Protein AF-A0A9E5GDQ6-F1 (afdb_monomer_lite)

Structure (mmCIF, N/CA/C/O backbone):
data_AF-A0A9E5GDQ6-F1
#
_entry.id   AF-A0A9E5GDQ6-F1
#
loop_
_atom_site.group_PDB
_atom_site.id
_atom_site.type_symbol
_atom_site.label_atom_id
_atom_site.label_alt_id
_atom_site.label_comp_id
_atom_site.label_asym_id
_atom_site.label_entity_id
_atom_site.label_seq_id
_atom_site.pdbx_PDB_ins_code
_atom_site.Cartn_x
_atom_site.Cartn_y
_atom_site.Cartn_z
_atom_site.occupancy
_atom_site.B_iso_or_equiv
_atom_site.auth_seq_id
_atom_site.auth_comp_id
_atom_site.auth_asym_id
_atom_site.auth_atom_id
_atom_site.pdbx_PDB_model_num
ATOM 1 N N . MET A 1 1 ? -14.759 -5.367 -13.504 1.00 45.00 1 MET A N 1
ATOM 2 C CA . MET A 1 1 ? -13.772 -5.068 -12.444 1.00 45.00 1 MET A CA 1
ATOM 3 C C . MET A 1 1 ? -12.398 -5.204 -13.062 1.00 45.00 1 MET A C 1
ATOM 5 O O . MET A 1 1 ? -12.164 -6.231 -13.689 1.00 45.00 1 MET A O 1
ATOM 9 N N . LYS A 1 2 ? -11.541 -4.186 -12.949 1.00 51.75 2 LYS A N 1
ATOM 10 C CA . LYS A 1 2 ? -10.139 -4.291 -13.369 1.00 51.75 2 LYS A CA 1
ATOM 11 C C . LYS A 1 2 ? -9.353 -5.027 -12.283 1.00 51.75 2 LYS A C 1
ATOM 13 O O . LYS A 1 2 ? -9.700 -4.931 -11.108 1.00 51.75 2 LYS A O 1
ATOM 18 N N . GLN A 1 3 ? -8.391 -5.852 -12.681 1.00 58.41 3 GLN A N 1
ATOM 19 C CA . GLN A 1 3 ? -7.627 -6.696 -11.761 1.00 58.41 3 GLN A CA 1
ATOM 20 C C . GLN A 1 3 ? -6.249 -6.082 -11.507 1.00 58.41 3 GLN A C 1
ATOM 22 O O . GLN A 1 3 ? -5.655 -5.495 -12.408 1.00 58.41 3 GLN A O 1
ATOM 27 N N . THR A 1 4 ? -5.735 -6.254 -10.290 1.00 60.16 4 THR A N 1
ATOM 28 C CA . THR A 1 4 ? -4.355 -5.931 -9.916 1.00 60.16 4 THR A CA 1
ATOM 29 C C . THR A 1 4 ? -3.635 -7.221 -9.561 1.00 60.16 4 THR A C 1
ATOM 31 O O . THR A 1 4 ? -4.154 -8.049 -8.808 1.00 60.16 4 THR A O 1
ATOM 34 N N . LEU A 1 5 ? -2.425 -7.392 -10.088 1.00 64.38 5 LEU A N 1
ATOM 35 C CA . LEU A 1 5 ? -1.616 -8.582 -9.868 1.00 64.38 5 LEU A CA 1
ATOM 36 C C . LEU A 1 5 ? -0.471 -8.265 -8.912 1.00 64.38 5 LEU A C 1
ATOM 38 O O . LEU A 1 5 ? 0.371 -7.407 -9.176 1.00 64.38 5 LEU A O 1
ATOM 42 N N . LEU A 1 6 ? -0.428 -8.986 -7.796 1.00 65.12 6 LEU A N 1
ATOM 43 C CA . LEU A 1 6 ? 0.667 -8.916 -6.839 1.00 65.12 6 LEU A CA 1
ATOM 44 C C . LEU A 1 6 ? 1.596 -10.110 -7.057 1.00 65.12 6 LEU A C 1
ATOM 46 O O . LEU A 1 6 ? 1.193 -11.256 -6.857 1.00 65.12 6 LEU A O 1
ATOM 50 N N . ALA A 1 7 ? 2.844 -9.843 -7.429 1.00 64.50 7 ALA A N 1
ATOM 51 C CA . ALA A 1 7 ? 3.847 -10.873 -7.646 1.00 64.50 7 ALA A CA 1
ATOM 52 C C . ALA A 1 7 ? 5.048 -10.655 -6.721 1.00 64.50 7 ALA A C 1
ATOM 54 O O . ALA A 1 7 ? 5.855 -9.738 -6.885 1.00 64.50 7 ALA A O 1
ATOM 55 N N . TYR A 1 8 ? 5.172 -11.534 -5.732 1.00 61.44 8 TYR A N 1
ATOM 56 C CA . TYR A 1 8 ? 6.291 -11.561 -4.802 1.00 61.44 8 TYR A CA 1
ATOM 57 C C . TYR A 1 8 ? 6.705 -13.013 -4.563 1.00 61.44 8 TYR A C 1
ATOM 59 O O . TYR A 1 8 ? 5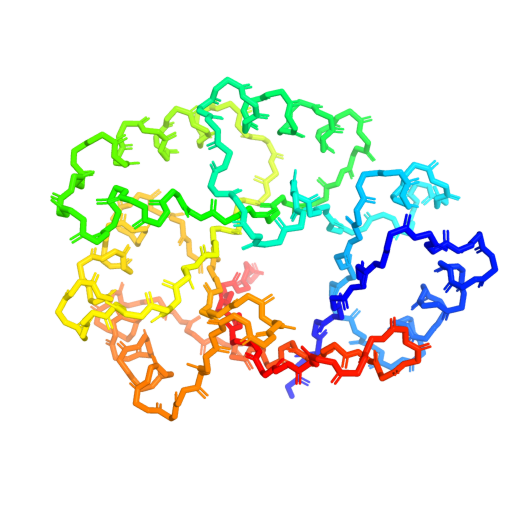.890 -13.870 -4.241 1.00 61.44 8 TYR A O 1
ATOM 67 N N . ALA A 1 9 ? 7.990 -13.291 -4.734 1.00 56.94 9 ALA A N 1
ATOM 68 C CA . ALA A 1 9 ? 8.627 -14.531 -4.319 1.00 56.94 9 ALA A CA 1
ATOM 69 C C . ALA A 1 9 ? 10.106 -14.211 -4.071 1.00 56.94 9 ALA A C 1
ATOM 71 O O . ALA A 1 9 ? 10.642 -13.335 -4.754 1.00 56.94 9 ALA A O 1
ATOM 72 N N . PRO A 1 10 ? 10.784 -14.904 -3.140 1.00 53.81 10 PRO A N 1
ATOM 73 C CA . PRO A 1 10 ? 12.185 -14.628 -2.808 1.00 53.81 10 PRO A CA 1
ATOM 74 C C . PRO A 1 10 ? 13.138 -14.704 -4.015 1.00 53.81 10 PRO A C 1
ATOM 76 O O . PRO A 1 10 ? 14.244 -14.172 -3.958 1.00 53.81 10 PRO A O 1
ATOM 79 N N . CYS A 1 11 ? 12.724 -15.339 -5.115 1.00 60.66 11 CYS A N 1
ATOM 80 C CA . CYS A 1 11 ? 13.546 -15.540 -6.300 1.00 60.66 11 CYS A CA 1
ATOM 81 C C . CYS A 1 11 ? 12.723 -15.632 -7.598 1.00 60.66 11 CYS A C 1
ATOM 83 O O . CYS A 1 11 ? 12.870 -16.589 -8.356 1.00 60.66 11 CYS A O 1
ATOM 85 N N . LEU A 1 12 ? 11.884 -14.629 -7.902 1.00 68.12 12 LEU A N 1
ATOM 86 C CA . LEU A 1 12 ? 11.284 -14.548 -9.242 1.00 68.12 12 LEU A CA 1
ATOM 87 C C . LEU A 1 12 ? 12.390 -14.462 -10.309 1.00 68.12 12 LEU A C 1
ATOM 89 O O . LEU A 1 12 ? 13.223 -13.546 -10.320 1.00 68.12 12 LEU A O 1
ATOM 93 N N . THR A 1 13 ? 12.412 -15.442 -11.207 1.00 72.75 13 THR A N 1
ATOM 94 C CA . THR A 1 13 ? 13.316 -15.462 -12.362 1.00 72.75 13 THR A CA 1
ATOM 95 C C . THR A 1 13 ? 12.879 -14.429 -13.400 1.00 72.75 13 THR A C 1
ATOM 97 O O . THR A 1 13 ? 11.716 -14.030 -13.451 1.00 72.75 13 THR A O 1
ATOM 100 N N . THR A 1 14 ? 13.795 -13.989 -14.266 1.00 74.19 14 THR A N 1
ATOM 101 C CA . THR A 1 14 ? 13.461 -13.039 -15.344 1.00 74.19 14 THR A CA 1
ATOM 102 C C . THR A 1 14 ? 12.362 -13.577 -16.265 1.00 74.19 14 THR A C 1
ATOM 104 O O . THR A 1 14 ? 11.478 -12.821 -16.650 1.00 74.19 14 THR A O 1
ATOM 107 N N . SER A 1 15 ? 12.362 -14.879 -16.574 1.00 74.50 15 SER A N 1
ATOM 108 C CA . SER A 1 15 ? 11.314 -15.505 -17.392 1.00 74.50 15 SER A CA 1
ATOM 109 C C . SER A 1 15 ? 9.946 -15.480 -16.709 1.00 74.50 15 SER A C 1
ATOM 111 O O . SER A 1 15 ? 8.956 -15.169 -17.363 1.00 74.50 15 SER A O 1
ATOM 113 N N . GLN A 1 16 ? 9.882 -15.730 -15.397 1.00 74.94 16 GLN A N 1
ATOM 114 C CA . GLN A 1 16 ? 8.638 -15.603 -14.628 1.00 74.94 16 GLN A CA 1
ATOM 115 C C . GLN A 1 16 ? 8.138 -14.155 -14.596 1.00 74.94 16 GLN A C 1
ATOM 117 O O . GLN A 1 16 ? 6.950 -13.916 -14.782 1.00 74.94 16 GLN A O 1
ATOM 122 N N . ILE A 1 17 ? 9.036 -13.182 -14.417 1.00 74.12 17 ILE A N 1
ATOM 123 C CA . ILE A 1 17 ? 8.687 -11.752 -14.406 1.00 74.12 17 ILE A CA 1
ATOM 124 C C . ILE A 1 17 ? 8.109 -11.319 -15.763 1.00 74.12 17 ILE A C 1
ATOM 126 O O . ILE A 1 17 ? 7.077 -10.652 -15.808 1.00 74.12 17 ILE A O 1
ATOM 130 N N . LEU A 1 18 ? 8.732 -11.738 -16.867 1.00 75.25 18 LEU A N 1
ATOM 131 C CA . LEU A 1 18 ? 8.238 -11.457 -18.218 1.00 75.25 18 LEU A CA 1
ATOM 132 C C . LEU A 1 18 ? 6.900 -12.152 -18.496 1.00 75.25 18 LEU A C 1
ATOM 134 O O . LEU A 1 18 ? 6.002 -11.532 -19.059 1.00 75.25 18 LEU A O 1
ATOM 138 N N . GLY A 1 19 ? 6.735 -13.404 -18.058 1.00 76.38 19 GLY A N 1
ATOM 139 C CA . GLY A 1 19 ? 5.463 -14.120 -18.174 1.00 76.38 19 GLY A CA 1
ATOM 140 C C . GLY A 1 19 ? 4.327 -13.424 -17.419 1.00 76.38 19 GLY A C 1
ATOM 141 O O . GLY A 1 19 ? 3.227 -13.292 -17.950 1.00 76.38 19 GLY A O 1
ATOM 142 N N . LEU A 1 20 ? 4.600 -12.901 -16.219 1.00 76.00 20 LEU A N 1
ATOM 143 C CA . LEU A 1 20 ? 3.636 -12.117 -15.440 1.00 76.00 20 LEU A CA 1
ATOM 144 C C . LEU A 1 20 ? 3.277 -10.788 -16.122 1.00 76.00 20 LEU A C 1
ATOM 146 O O . LEU A 1 20 ? 2.105 -10.424 -16.138 1.00 76.00 20 LEU A O 1
ATOM 150 N N . SER A 1 21 ? 4.251 -10.096 -16.723 1.0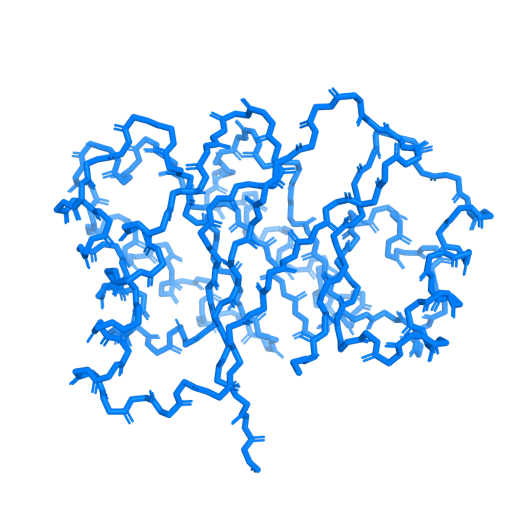0 77.06 21 SER A N 1
ATOM 151 C CA . SER A 1 21 ? 4.012 -8.874 -17.513 1.00 77.06 21 SER A C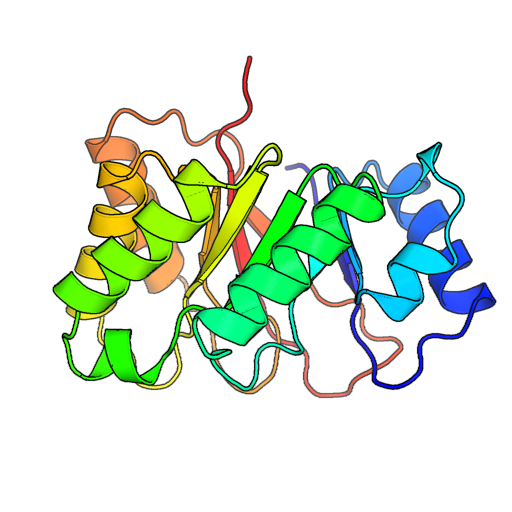A 1
ATOM 152 C C . SER A 1 21 ? 3.131 -9.149 -18.741 1.00 77.06 21 SER A C 1
ATOM 154 O O . SER A 1 21 ? 2.144 -8.454 -18.984 1.00 77.06 21 SER A O 1
ATOM 156 N N . GLN A 1 22 ? 3.425 -10.217 -19.488 1.00 79.69 22 GLN A N 1
ATOM 157 C CA . GLN A 1 22 ? 2.630 -10.629 -20.650 1.00 79.69 22 GLN A CA 1
ATOM 158 C C . GLN A 1 22 ? 1.209 -11.037 -20.259 1.00 79.69 22 GLN A C 1
ATOM 160 O O . GLN A 1 22 ? 0.256 -10.627 -20.920 1.00 79.69 22 GLN A O 1
ATOM 165 N N . LYS A 1 23 ? 1.061 -11.792 -19.165 1.00 74.88 23 LYS A N 1
ATOM 166 C CA . LYS A 1 23 ? -0.245 -12.151 -18.607 1.00 74.88 23 LYS A CA 1
ATOM 167 C C . LYS A 1 23 ? -1.035 -10.905 -18.211 1.00 74.88 23 LYS A C 1
ATOM 169 O O . LYS A 1 23 ? -2.198 -10.797 -18.576 1.00 74.88 23 LYS A O 1
ATOM 174 N N . ALA A 1 24 ? -0.389 -9.946 -17.543 1.00 73.56 24 ALA A N 1
ATOM 175 C CA . ALA A 1 24 ? -1.025 -8.693 -17.156 1.00 73.56 24 ALA A CA 1
ATOM 176 C C . ALA A 1 24 ? -1.578 -7.926 -18.365 1.00 73.56 24 ALA A C 1
ATOM 178 O O . ALA A 1 24 ? -2.723 -7.485 -18.341 1.00 73.56 24 ALA A O 1
ATOM 179 N N . LYS A 1 25 ? -0.811 -7.848 -19.458 1.00 76.44 25 LYS A N 1
ATOM 180 C CA . LYS A 1 25 ? -1.271 -7.243 -20.718 1.00 76.44 25 LYS A CA 1
ATOM 181 C C . LYS A 1 25 ? -2.420 -8.022 -21.365 1.00 76.44 25 LYS A C 1
ATOM 183 O O . LYS A 1 25 ? -3.356 -7.411 -21.866 1.00 76.44 25 LYS A O 1
ATOM 188 N N . ALA A 1 26 ? -2.340 -9.352 -21.383 1.00 79.56 26 ALA A N 1
ATOM 189 C CA . ALA A 1 26 ? -3.345 -10.204 -22.018 1.00 79.56 26 ALA A CA 1
ATOM 190 C C . ALA A 1 26 ? -4.695 -10.189 -21.282 1.00 79.56 26 ALA A C 1
ATOM 192 O O . ALA A 1 26 ? -5.739 -10.297 -21.920 1.00 79.56 26 ALA A O 1
ATOM 193 N N . GLU A 1 27 ? -4.669 -10.053 -19.956 1.00 71.81 27 GLU A N 1
ATOM 194 C CA . GLU A 1 27 ? -5.855 -10.066 -19.091 1.00 71.81 27 GLU A CA 1
ATOM 195 C C . GLU A 1 27 ? -6.368 -8.655 -18.738 1.00 71.81 27 GLU A C 1
ATOM 197 O O . GLU A 1 27 ? -7.265 -8.530 -17.909 1.00 71.81 27 GLU A O 1
ATOM 202 N N . ASP A 1 28 ? -5.824 -7.598 -19.360 1.00 71.31 28 ASP A N 1
ATOM 203 C CA . ASP A 1 28 ? -6.149 -6.188 -19.066 1.00 71.31 28 ASP A CA 1
ATOM 204 C C . ASP A 1 28 ? -6.031 -5.848 -17.561 1.00 71.31 28 ASP A C 1
ATOM 206 O O . ASP A 1 28 ? -6.861 -5.161 -16.958 1.00 71.31 28 ASP A O 1
ATOM 210 N N . ILE A 1 29 ? -4.982 -6.381 -16.924 1.00 69.62 29 ILE A N 1
ATOM 211 C CA . ILE A 1 29 ? -4.638 -6.110 -15.525 1.00 69.62 29 ILE A CA 1
ATOM 212 C C . ILE A 1 29 ? -4.069 -4.694 -15.438 1.00 69.62 29 ILE A C 1
ATOM 214 O O . ILE A 1 29 ? -3.078 -4.360 -16.086 1.00 69.62 29 ILE A O 1
ATOM 218 N N . GLN A 1 30 ? -4.676 -3.873 -14.582 1.00 66.25 30 GLN A N 1
ATOM 219 C CA . GLN A 1 30 ? -4.383 -2.446 -14.471 1.00 66.25 30 GLN A CA 1
ATOM 220 C C . GLN A 1 30 ? -3.009 -2.180 -13.851 1.00 66.25 30 GLN A C 1
ATOM 222 O O . GLN A 1 30 ? -2.282 -1.305 -14.321 1.00 66.25 30 GLN A O 1
ATOM 227 N N . THR A 1 31 ? -2.640 -2.937 -12.811 1.00 69.06 31 THR A N 1
ATOM 228 C CA . THR A 1 31 ? -1.358 -2.752 -12.121 1.00 69.06 31 THR A CA 1
ATOM 229 C C . THR A 1 31 ? -0.709 -4.086 -11.772 1.00 69.06 31 THR A C 1
ATOM 231 O O . THR A 1 31 ? -1.298 -4.929 -11.096 1.00 69.06 31 THR A O 1
ATOM 234 N N . LEU A 1 32 ? 0.548 -4.259 -12.183 1.00 73.31 32 LEU A N 1
ATOM 235 C CA . LEU A 1 32 ? 1.437 -5.321 -11.717 1.00 73.31 32 LEU A CA 1
ATOM 236 C C . LEU A 1 32 ? 2.372 -4.761 -10.633 1.00 73.31 32 LEU A C 1
ATOM 238 O O . LEU A 1 32 ? 3.175 -3.861 -10.893 1.00 73.31 32 LEU A O 1
ATOM 242 N N . TYR A 1 33 ? 2.266 -5.284 -9.413 1.00 73.94 33 TYR A N 1
ATOM 243 C CA . TYR A 1 33 ? 3.163 -4.953 -8.306 1.00 73.94 33 TYR A CA 1
ATOM 244 C C . TYR A 1 33 ? 4.252 -6.011 -8.160 1.00 73.94 33 TYR A C 1
ATOM 246 O O . TYR A 1 33 ? 3.958 -7.185 -7.923 1.00 73.94 33 TYR A O 1
ATOM 254 N N . LEU A 1 34 ? 5.508 -5.576 -8.243 1.00 73.44 34 LEU A N 1
ATOM 255 C CA . LEU A 1 34 ? 6.694 -6.426 -8.139 1.00 73.44 34 LEU A CA 1
ATOM 256 C C . LEU A 1 34 ? 7.653 -5.919 -7.059 1.00 73.44 34 LEU A C 1
ATOM 258 O O . LEU A 1 34 ? 7.694 -4.732 -6.738 1.00 73.44 34 LEU A O 1
ATOM 262 N N . GLN A 1 35 ? 8.474 -6.818 -6.516 1.00 76.75 35 GLN A N 1
ATOM 263 C CA . GLN A 1 35 ? 9.608 -6.429 -5.671 1.00 76.75 35 GLN A CA 1
ATOM 264 C C . GLN A 1 35 ? 10.644 -5.635 -6.474 1.00 76.75 35 GLN A C 1
ATOM 266 O O . GLN A 1 35 ? 10.811 -5.869 -7.669 1.00 76.75 35 GLN A O 1
ATOM 271 N N . GLU A 1 36 ? 11.395 -4.756 -5.810 1.00 78.50 36 GLU A N 1
ATOM 272 C CA . GLU A 1 36 ? 12.389 -3.874 -6.443 1.00 78.50 36 GLU A CA 1
ATOM 273 C C . GLU A 1 36 ? 13.312 -4.592 -7.449 1.00 78.50 36 GLU A C 1
ATOM 275 O O . GLU A 1 36 ? 13.440 -4.163 -8.597 1.00 78.50 36 GLU A O 1
ATOM 280 N N . ILE A 1 37 ? 13.916 -5.721 -7.050 1.00 78.06 37 ILE A N 1
ATOM 281 C CA . ILE A 1 37 ? 14.818 -6.497 -7.919 1.00 78.06 37 ILE A CA 1
ATOM 282 C C . ILE A 1 37 ? 14.085 -6.971 -9.179 1.00 78.06 37 ILE A C 1
ATOM 284 O O . ILE A 1 37 ? 14.648 -6.929 -10.270 1.00 78.06 37 ILE A O 1
ATOM 288 N N . ALA A 1 38 ? 12.826 -7.388 -9.055 1.00 74.88 38 ALA A N 1
ATOM 289 C CA . ALA A 1 38 ? 12.027 -7.811 -10.195 1.00 74.88 38 ALA A CA 1
ATOM 290 C C . ALA A 1 38 ? 11.640 -6.629 -11.102 1.00 74.88 38 ALA A C 1
ATOM 292 O O . ALA A 1 38 ? 11.766 -6.747 -12.320 1.00 74.88 38 ALA A O 1
ATOM 293 N N . VAL A 1 39 ? 11.276 -5.474 -10.533 1.00 76.19 39 VAL A N 1
ATOM 294 C CA . VAL A 1 39 ? 10.983 -4.245 -11.299 1.00 76.19 39 VAL A CA 1
ATOM 295 C C . VAL A 1 39 ? 12.187 -3.817 -12.138 1.00 76.19 39 VAL A C 1
ATOM 297 O O . VAL A 1 39 ? 12.046 -3.525 -13.324 1.00 76.19 39 VAL A O 1
ATOM 300 N N . SER A 1 40 ? 13.390 -3.827 -11.556 1.00 79.19 40 SER A N 1
ATOM 301 C CA . SER A 1 40 ? 14.619 -3.431 -12.262 1.00 79.19 40 SER A CA 1
ATOM 302 C C . SER A 1 40 ? 14.960 -4.296 -13.484 1.00 79.19 40 SER A C 1
ATOM 304 O O . SER A 1 40 ? 15.728 -3.861 -14.340 1.00 79.19 40 SER A O 1
ATOM 306 N N . ARG A 1 41 ? 14.381 -5.501 -13.587 1.00 80.62 41 ARG A N 1
ATOM 307 C CA . ARG A 1 41 ? 14.581 -6.431 -14.709 1.00 80.62 41 ARG A CA 1
ATOM 308 C C . ARG A 1 41 ? 13.582 -6.231 -15.850 1.00 80.62 41 ARG A C 1
ATOM 310 O O . ARG A 1 41 ? 13.782 -6.817 -16.910 1.00 80.62 41 ARG A O 1
ATOM 317 N N . LEU A 1 42 ? 12.529 -5.437 -15.649 1.00 77.81 42 LEU A N 1
ATOM 318 C CA . LEU A 1 42 ? 11.548 -5.129 -16.689 1.00 77.81 42 LEU A CA 1
ATOM 319 C C . LEU A 1 42 ? 11.993 -3.947 -17.567 1.00 77.81 42 LEU A C 1
ATOM 321 O O . LEU A 1 42 ? 12.640 -3.016 -17.055 1.00 77.81 42 LEU A O 1
ATOM 325 N N . PRO A 1 43 ? 11.607 -3.935 -18.860 1.00 78.88 43 PRO A N 1
ATOM 326 C CA . PRO A 1 43 ? 11.645 -2.732 -19.688 1.00 78.88 43 PRO A CA 1
ATOM 327 C C . PRO A 1 43 ? 10.881 -1.595 -19.013 1.00 78.88 43 PRO A C 1
ATOM 329 O O . PRO A 1 43 ? 9.908 -1.836 -18.299 1.00 78.88 43 PRO A O 1
ATOM 332 N N . LYS A 1 44 ? 11.320 -0.354 -19.227 1.00 77.44 44 LYS A N 1
ATOM 333 C CA . LYS A 1 44 ? 10.769 0.827 -18.549 1.00 77.44 44 LYS A CA 1
ATOM 334 C C . LYS A 1 44 ? 9.261 0.970 -18.773 1.00 77.44 44 LYS A C 1
ATOM 336 O O . LYS A 1 44 ? 8.537 1.308 -17.846 1.00 77.44 44 LYS A O 1
ATOM 341 N N . GLU A 1 45 ? 8.799 0.644 -19.971 1.00 78.56 45 GLU A N 1
ATOM 342 C CA . GLU A 1 45 ? 7.410 0.741 -20.421 1.00 78.56 45 GLU A CA 1
ATOM 343 C C . GLU A 1 45 ? 6.490 -0.292 -19.752 1.00 78.56 45 GLU A C 1
ATOM 345 O O . GLU A 1 45 ? 5.272 -0.167 -19.812 1.00 78.56 45 GLU A O 1
ATOM 350 N N . GLU A 1 46 ? 7.060 -1.323 -19.123 1.00 72.69 46 GLU A N 1
ATOM 351 C CA . GLU A 1 46 ? 6.321 -2.390 -18.440 1.00 72.69 46 GLU A CA 1
ATOM 352 C C . GLU A 1 46 ? 6.335 -2.241 -16.911 1.00 72.69 46 GLU A C 1
ATOM 354 O O . GLU A 1 46 ? 5.752 -3.056 -16.196 1.00 72.69 46 GLU A O 1
ATOM 359 N N . ARG A 1 47 ? 7.005 -1.211 -16.379 1.00 78.50 47 ARG A N 1
ATOM 360 C CA . ARG A 1 47 ? 7.091 -0.969 -14.934 1.00 78.50 47 ARG A CA 1
ATOM 361 C C . ARG A 1 47 ? 5.855 -0.211 -14.457 1.00 78.50 47 ARG A C 1
ATOM 363 O O . ARG A 1 47 ? 5.741 0.989 -14.675 1.00 78.50 47 ARG A O 1
ATOM 370 N N . SER A 1 48 ? 4.955 -0.890 -13.746 1.00 76.31 48 SER A N 1
ATOM 371 C CA . SER A 1 48 ? 3.787 -0.245 -13.129 1.00 76.31 48 SER A CA 1
ATOM 372 C C . SER A 1 48 ? 3.987 0.048 -11.642 1.00 76.31 48 SER A C 1
ATOM 374 O O . SER A 1 48 ? 4.131 1.212 -11.262 1.00 76.31 48 SER A O 1
ATOM 376 N N . GLY A 1 49 ? 4.002 -0.977 -10.788 1.00 77.50 49 GLY A N 1
ATOM 377 C CA . GLY A 1 49 ? 3.980 -0.826 -9.337 1.00 77.50 49 GLY A CA 1
ATOM 378 C C . GLY A 1 49 ? 5.164 -1.510 -8.665 1.00 77.50 49 GLY A C 1
ATOM 379 O O . GLY A 1 49 ? 5.542 -2.626 -9.027 1.00 77.50 49 GLY A O 1
ATOM 380 N N . MET A 1 50 ? 5.721 -0.865 -7.641 1.00 80.19 50 MET A N 1
ATOM 381 C CA . MET A 1 50 ? 6.768 -1.453 -6.808 1.00 80.19 50 MET A CA 1
ATOM 382 C C . MET A 1 50 ? 6.276 -1.713 -5.388 1.00 80.19 50 MET A C 1
ATOM 384 O O . MET A 1 50 ? 5.635 -0.864 -4.768 1.00 80.19 50 MET A O 1
ATOM 388 N N . LEU A 1 51 ? 6.629 -2.885 -4.870 1.00 79.50 51 LEU A N 1
ATOM 389 C CA . LEU A 1 51 ? 6.406 -3.331 -3.501 1.00 79.50 51 LEU A CA 1
ATOM 390 C C . LEU A 1 51 ? 7.658 -3.042 -2.654 1.00 79.50 51 LEU A C 1
ATOM 392 O O . LEU A 1 51 ? 8.732 -3.584 -2.921 1.00 79.50 51 LEU A O 1
ATOM 396 N N . ALA A 1 52 ? 7.517 -2.187 -1.637 1.00 67.88 52 ALA A N 1
ATOM 397 C CA . ALA A 1 52 ? 8.611 -1.714 -0.780 1.00 67.88 52 ALA A CA 1
ATOM 398 C C . ALA A 1 52 ? 9.229 -2.799 0.116 1.00 67.88 52 ALA A C 1
ATOM 400 O O . ALA A 1 52 ? 10.357 -2.660 0.574 1.00 67.88 52 ALA A O 1
ATOM 401 N N . SER A 1 53 ? 8.505 -3.878 0.389 1.00 61.38 53 SER A N 1
ATOM 402 C CA . SER A 1 53 ? 8.995 -5.025 1.148 1.00 61.38 53 SER A CA 1
ATOM 403 C C . SER A 1 53 ? 8.016 -6.175 1.006 1.00 61.38 53 SER A C 1
ATOM 405 O O . SER A 1 53 ? 6.832 -5.961 0.742 1.00 61.38 53 SER A O 1
ATOM 407 N N . LEU A 1 54 ? 8.493 -7.404 1.232 1.00 56.34 54 LEU A N 1
ATOM 408 C CA . LEU A 1 54 ? 7.576 -8.477 1.595 1.00 56.34 54 LEU A CA 1
ATOM 409 C C . LEU A 1 54 ? 6.691 -7.979 2.757 1.00 56.34 54 LEU A C 1
ATOM 411 O O . LEU A 1 54 ? 7.209 -7.323 3.664 1.00 56.34 54 LEU A O 1
ATOM 415 N N . PRO A 1 55 ? 5.393 -8.292 2.779 1.00 52.97 55 PRO A N 1
ATOM 416 C CA . PRO A 1 55 ? 4.435 -7.626 3.659 1.00 52.97 55 PRO A CA 1
ATOM 417 C C . PRO A 1 55 ? 4.549 -8.010 5.156 1.00 52.97 55 PRO A C 1
ATOM 419 O O . PRO A 1 55 ? 3.626 -7.777 5.929 1.00 52.97 55 PRO A O 1
ATOM 422 N N . PHE A 1 56 ? 5.683 -8.581 5.584 1.00 51.97 56 PHE A N 1
ATOM 423 C CA . PHE A 1 56 ? 5.889 -9.181 6.907 1.00 51.97 56 PHE A CA 1
ATOM 424 C C . PHE A 1 56 ? 6.514 -8.248 7.951 1.00 51.97 56 PHE A C 1
ATOM 426 O O . PHE A 1 56 ? 6.435 -8.534 9.142 1.00 51.97 56 PHE A O 1
ATOM 433 N N . ALA A 1 57 ? 7.142 -7.145 7.546 1.00 54.59 57 ALA A N 1
ATOM 434 C CA . ALA A 1 57 ? 7.783 -6.231 8.483 1.00 54.59 57 ALA A CA 1
ATOM 435 C C . ALA A 1 57 ? 7.455 -4.797 8.089 1.00 54.59 57 ALA A C 1
ATOM 437 O O . ALA A 1 57 ? 7.832 -4.342 7.007 1.00 54.59 57 ALA A O 1
ATOM 438 N N . GLY A 1 58 ? 6.745 -4.092 8.972 1.00 59.22 58 GLY A N 1
ATOM 439 C CA . GLY A 1 58 ? 6.643 -2.643 8.895 1.00 59.22 58 GLY A CA 1
ATOM 440 C C . GLY A 1 58 ? 8.054 -2.07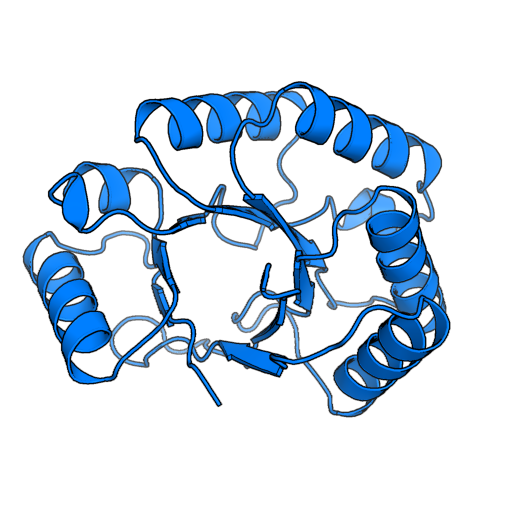8 8.831 1.00 59.22 58 GLY A C 1
ATOM 441 O O . GLY A 1 58 ? 8.816 -2.200 9.789 1.00 59.22 58 GLY A O 1
ATOM 442 N N . LEU A 1 59 ? 8.420 -1.543 7.671 1.00 67.25 59 LEU A N 1
ATOM 443 C CA . LEU A 1 59 ? 9.721 -0.931 7.481 1.00 67.25 59 LEU A CA 1
ATOM 444 C C . LEU A 1 59 ? 9.804 0.327 8.343 1.00 67.25 59 LEU A C 1
ATOM 446 O O . LEU A 1 59 ? 8.826 1.066 8.494 1.00 67.25 59 LEU A O 1
ATOM 450 N N . MET A 1 60 ? 10.989 0.587 8.887 1.00 75.75 60 MET A N 1
ATOM 451 C CA . MET A 1 60 ? 11.243 1.842 9.589 1.00 75.75 60 MET A CA 1
ATOM 452 C C . MET A 1 60 ? 11.120 3.018 8.609 1.00 75.75 60 MET A C 1
ATOM 454 O O . MET A 1 60 ? 11.329 2.864 7.404 1.00 75.75 60 MET A O 1
ATOM 458 N N . SER A 1 61 ? 10.815 4.213 9.121 1.00 79.75 61 SER A N 1
ATOM 459 C CA . SER A 1 61 ? 10.610 5.429 8.309 1.00 79.75 61 SER A CA 1
ATOM 460 C C . SER A 1 61 ? 11.742 5.692 7.299 1.00 79.75 61 SER A C 1
ATOM 462 O O . SER A 1 61 ? 11.505 6.055 6.143 1.00 79.75 61 SER A O 1
ATOM 464 N N . GLU A 1 62 ? 12.984 5.449 7.717 1.00 83.88 62 GLU A N 1
ATOM 465 C CA . GLU A 1 62 ? 14.185 5.607 6.891 1.00 83.88 62 GLU A CA 1
ATOM 466 C C . GLU A 1 62 ? 14.229 4.596 5.742 1.00 83.88 62 GLU A C 1
ATOM 468 O O . GLU A 1 62 ? 14.501 4.965 4.600 1.00 83.88 62 GLU A O 1
ATOM 473 N N . GLN A 1 63 ? 13.887 3.336 6.022 1.00 85.31 63 GLN A N 1
ATOM 474 C CA . GLN A 1 63 ? 13.815 2.274 5.020 1.00 85.31 63 GLN A CA 1
ATOM 475 C C . GLN A 1 63 ? 12.691 2.548 4.016 1.00 85.31 63 GLN A C 1
ATOM 477 O O . GLN A 1 63 ? 12.913 2.435 2.814 1.00 85.31 63 GLN A O 1
ATOM 482 N N . LEU A 1 64 ? 11.512 2.984 4.478 1.00 87.19 64 LEU A N 1
ATOM 483 C CA . LEU A 1 64 ? 10.418 3.395 3.588 1.00 87.19 64 LEU A CA 1
ATOM 484 C C . LEU A 1 64 ? 10.825 4.570 2.700 1.00 87.19 64 LEU A C 1
ATOM 486 O O . LEU A 1 64 ? 10.567 4.547 1.500 1.00 87.19 64 LEU A O 1
ATOM 490 N N . SER A 1 65 ? 11.504 5.571 3.265 1.00 88.12 65 SER A N 1
ATOM 491 C CA . SER A 1 65 ? 12.015 6.712 2.498 1.00 88.12 65 SER A CA 1
ATOM 492 C C . SER A 1 65 ? 13.043 6.282 1.445 1.00 88.12 65 SER A C 1
ATOM 494 O O . SER A 1 65 ? 13.003 6.778 0.319 1.00 88.12 65 SER A O 1
ATOM 496 N N . TYR A 1 66 ? 13.942 5.356 1.786 1.00 89.31 66 TYR A N 1
ATOM 497 C CA . TYR A 1 66 ? 14.914 4.799 0.844 1.00 89.31 66 TYR A CA 1
ATOM 498 C C . TYR A 1 66 ? 14.219 4.047 -0.296 1.00 89.31 66 TYR A C 1
ATOM 500 O O . TYR A 1 66 ? 14.462 4.341 -1.467 1.00 89.31 66 TYR A O 1
ATOM 508 N N . MET A 1 67 ? 13.302 3.133 0.036 1.00 89.44 67 MET A N 1
ATOM 509 C CA . MET A 1 67 ? 12.555 2.346 -0.948 1.00 89.44 67 MET A CA 1
ATOM 510 C C . MET A 1 67 ? 11.678 3.231 -1.840 1.00 89.44 67 MET A C 1
ATOM 512 O O . MET A 1 67 ? 11.609 2.997 -3.043 1.00 89.44 67 MET A O 1
ATOM 516 N N . LEU A 1 68 ? 11.079 4.297 -1.304 1.00 91.06 68 LEU A N 1
ATOM 517 C CA . LEU A 1 68 ? 10.369 5.297 -2.104 1.00 91.06 68 LEU A CA 1
ATOM 518 C C . LEU A 1 68 ? 11.309 5.960 -3.125 1.00 91.06 68 LEU A C 1
ATOM 520 O O . LEU A 1 68 ? 10.957 6.099 -4.295 1.00 91.06 68 LEU A O 1
ATOM 524 N N . GLY A 1 69 ? 12.528 6.317 -2.708 1.00 91.00 69 GLY A N 1
ATOM 525 C CA . GLY A 1 69 ? 13.569 6.824 -3.605 1.00 91.00 69 GLY A CA 1
ATOM 526 C C . GLY A 1 69 ? 13.905 5.846 -4.734 1.00 91.00 69 GLY A C 1
ATOM 527 O O . GLY A 1 69 ? 14.016 6.257 -5.889 1.00 91.00 69 GLY A O 1
ATOM 528 N N . ARG A 1 70 ? 13.998 4.548 -4.423 1.00 91.06 70 ARG A N 1
ATOM 529 C CA . ARG A 1 70 ? 14.217 3.481 -5.415 1.00 91.06 70 ARG A CA 1
ATOM 530 C C . ARG A 1 70 ? 13.044 3.349 -6.386 1.00 91.06 70 ARG A C 1
ATOM 532 O O . ARG A 1 70 ? 13.276 3.281 -7.588 1.00 91.06 70 ARG A O 1
ATOM 539 N N . ALA A 1 71 ? 11.807 3.389 -5.890 1.00 89.19 71 ALA A N 1
ATOM 540 C CA . ALA A 1 71 ? 10.599 3.338 -6.717 1.00 89.19 71 ALA A CA 1
ATOM 541 C C . ALA A 1 71 ? 10.569 4.477 -7.744 1.00 89.19 71 ALA A C 1
ATOM 543 O O . ALA A 1 71 ? 10.318 4.249 -8.926 1.00 89.19 71 ALA A O 1
ATOM 544 N N . MET A 1 72 ? 10.886 5.696 -7.292 1.00 91.56 72 MET A N 1
ATOM 545 C CA . MET A 1 72 ? 10.966 6.874 -8.157 1.00 91.56 72 MET A CA 1
ATOM 546 C C . MET A 1 72 ? 12.113 6.765 -9.168 1.00 91.56 72 MET A C 1
ATOM 548 O O . MET A 1 72 ? 11.917 7.083 -10.335 1.00 91.56 72 MET A O 1
ATOM 552 N N . ALA A 1 73 ? 13.290 6.282 -8.755 1.00 90.56 73 ALA A N 1
ATOM 553 C CA . ALA A 1 73 ? 14.430 6.085 -9.656 1.00 90.56 73 ALA A CA 1
ATOM 554 C C . ALA A 1 73 ? 14.168 5.014 -10.729 1.00 90.56 73 ALA A C 1
ATOM 556 O O . ALA A 1 73 ? 14.728 5.078 -11.820 1.00 90.56 73 ALA A O 1
ATOM 557 N N . LEU A 1 74 ? 13.314 4.035 -10.424 1.00 87.69 74 LEU A N 1
ATOM 558 C CA . LEU A 1 74 ? 12.855 3.018 -11.369 1.00 87.69 74 LEU A CA 1
ATOM 559 C C . LEU A 1 74 ? 11.666 3.477 -12.225 1.00 87.69 74 LEU A C 1
ATOM 561 O O . LEU A 1 74 ? 11.245 2.713 -13.093 1.00 87.69 74 LEU A O 1
ATOM 565 N N . GLU A 1 75 ? 11.176 4.702 -12.003 1.00 88.50 75 GLU A N 1
ATOM 566 C CA . GLU A 1 75 ? 10.042 5.327 -12.692 1.00 88.50 75 GLU A CA 1
ATOM 567 C C . GLU A 1 75 ? 8.722 4.561 -12.525 1.00 88.50 75 GLU A C 1
ATOM 569 O O . GLU A 1 75 ? 7.917 4.454 -13.445 1.00 88.50 75 GLU A O 1
ATOM 574 N N . CYS A 1 76 ? 8.489 4.014 -11.329 1.00 85.25 76 CYS A N 1
ATOM 575 C CA . CYS A 1 76 ? 7.229 3.344 -11.014 1.00 85.25 76 CYS A CA 1
ATOM 576 C C . CYS A 1 76 ? 6.089 4.357 -10.853 1.00 85.25 76 CYS A C 1
ATOM 578 O O . CYS A 1 76 ? 6.257 5.399 -10.219 1.00 85.25 76 CYS A O 1
ATOM 580 N N . SER A 1 77 ? 4.901 3.997 -11.339 1.00 84.81 77 SER A N 1
ATOM 581 C CA . SER A 1 77 ? 3.670 4.778 -11.139 1.00 84.81 77 SER A CA 1
ATOM 582 C C . SER A 1 77 ? 3.116 4.658 -9.715 1.00 84.81 77 SER A C 1
ATOM 584 O O . SER A 1 77 ? 2.576 5.622 -9.175 1.00 84.81 77 SER A O 1
ATOM 586 N N . HIS A 1 78 ? 3.295 3.490 -9.088 1.00 87.12 78 HIS A N 1
ATOM 587 C CA . HIS A 1 78 ? 2.778 3.194 -7.755 1.00 87.12 78 HIS A CA 1
ATOM 588 C C . HIS A 1 78 ? 3.869 2.657 -6.829 1.00 87.12 78 HIS A C 1
ATOM 590 O O . HIS A 1 78 ? 4.710 1.845 -7.226 1.00 87.12 78 HIS A O 1
ATOM 596 N N . PHE A 1 79 ? 3.794 3.044 -5.559 1.00 88.50 79 PHE A N 1
ATOM 597 C CA . PHE A 1 79 ? 4.618 2.520 -4.479 1.00 88.50 79 PHE A CA 1
ATOM 598 C C . PHE A 1 79 ? 3.724 1.972 -3.375 1.00 88.50 79 PHE A C 1
ATOM 600 O O . PHE A 1 79 ? 3.075 2.726 -2.647 1.00 88.50 79 PHE A O 1
ATOM 607 N N . THR A 1 80 ? 3.691 0.648 -3.251 1.00 86.75 80 THR A N 1
ATOM 608 C CA . THR A 1 80 ? 2.918 -0.031 -2.214 1.00 86.75 80 THR A CA 1
ATOM 609 C C . THR A 1 80 ? 3.811 -0.474 -1.062 1.00 86.75 80 THR A C 1
ATOM 611 O O . THR A 1 80 ? 4.907 -1.001 -1.269 1.00 86.75 80 THR A O 1
ATOM 614 N N . PHE A 1 81 ? 3.354 -0.242 0.166 1.00 87.56 81 PHE A N 1
ATOM 615 C CA . PHE A 1 81 ? 4.118 -0.520 1.380 1.00 87.56 81 PHE A CA 1
ATOM 616 C C . PHE A 1 81 ? 3.190 -0.891 2.535 1.00 87.56 81 PHE A C 1
ATOM 618 O O . PHE A 1 81 ? 2.093 -0.350 2.648 1.00 87.56 81 PHE A O 1
ATOM 625 N N . ALA A 1 82 ? 3.630 -1.799 3.405 1.00 86.94 82 ALA A N 1
ATOM 626 C CA . ALA A 1 82 ? 2.904 -2.121 4.628 1.00 86.94 82 ALA A CA 1
ATOM 627 C C . ALA A 1 82 ? 3.050 -0.989 5.651 1.00 86.94 82 ALA A C 1
ATOM 629 O O . ALA A 1 82 ? 4.158 -0.509 5.908 1.00 86.94 82 ALA A O 1
ATOM 630 N N . LEU A 1 83 ? 1.934 -0.582 6.255 1.00 88.44 83 LEU A N 1
ATOM 631 C CA . LEU A 1 83 ? 1.965 0.319 7.400 1.00 88.44 83 LEU A CA 1
ATOM 632 C C . LEU A 1 83 ? 2.636 -0.379 8.594 1.00 88.44 83 LEU A C 1
ATOM 634 O O . LEU A 1 83 ? 2.471 -1.592 8.758 1.00 88.44 83 LEU A O 1
ATOM 638 N N . PRO A 1 84 ? 3.367 0.351 9.458 1.00 86.62 84 PRO A N 1
ATOM 639 C CA . PRO A 1 84 ? 3.942 -0.232 10.664 1.00 86.62 84 PRO A CA 1
ATOM 640 C C . PRO A 1 84 ? 2.854 -0.814 11.578 1.00 86.62 84 PRO A C 1
ATOM 642 O O . PRO A 1 84 ? 2.192 -0.086 12.313 1.00 86.62 84 PRO A O 1
ATOM 645 N N . ALA A 1 85 ? 2.672 -2.139 11.554 1.00 80.56 85 ALA A N 1
ATOM 646 C CA . ALA A 1 85 ? 1.590 -2.815 12.278 1.00 80.56 85 ALA A CA 1
ATOM 647 C C . ALA A 1 85 ? 1.637 -2.575 13.797 1.00 80.56 85 ALA A C 1
ATOM 649 O O . ALA A 1 85 ? 0.596 -2.530 14.444 1.00 80.56 85 ALA A O 1
ATOM 650 N N . GLY A 1 86 ? 2.833 -2.378 14.366 1.00 80.75 86 GLY A N 1
ATOM 651 C CA . GLY A 1 86 ? 2.985 -1.939 15.756 1.00 80.75 86 GLY A CA 1
ATOM 652 C C . GLY A 1 86 ? 2.318 -0.587 16.003 1.00 80.75 86 GLY A C 1
ATOM 653 O O . GLY A 1 86 ? 1.529 -0.462 16.924 1.00 80.75 86 GLY A O 1
ATOM 654 N N . TYR A 1 87 ? 2.528 0.399 15.126 1.00 85.56 87 TYR A N 1
ATOM 655 C CA . TYR A 1 87 ? 1.955 1.735 15.321 1.00 85.56 87 TYR A CA 1
ATOM 656 C C . TYR A 1 87 ? 0.431 1.699 15.247 1.00 85.56 87 TYR A C 1
ATOM 658 O O . TYR A 1 87 ? -0.240 2.316 16.065 1.00 85.56 87 TYR A O 1
ATOM 666 N N . VAL A 1 88 ? -0.113 0.938 14.295 1.00 84.81 88 VAL A N 1
ATOM 667 C CA . VAL A 1 88 ? -1.565 0.815 14.131 1.00 84.81 88 VAL A CA 1
ATOM 668 C C . VAL A 1 88 ? -2.199 0.100 15.330 1.00 84.81 88 VAL A C 1
ATOM 670 O O . VAL A 1 88 ? -3.192 0.584 15.869 1.00 84.81 88 VAL A O 1
ATOM 673 N N . ARG A 1 89 ? -1.633 -1.034 15.768 1.00 82.69 89 ARG A N 1
ATOM 674 C CA . ARG A 1 89 ? -2.177 -1.814 16.896 1.00 82.69 89 ARG A CA 1
ATOM 675 C C . ARG A 1 89 ? -2.048 -1.087 18.229 1.00 82.69 89 ARG A C 1
ATOM 677 O O . ARG A 1 89 ? -2.961 -1.166 19.042 1.00 82.69 89 ARG A O 1
ATOM 684 N N . ASP A 1 90 ? -0.954 -0.358 18.422 1.00 86.44 90 ASP A N 1
ATOM 685 C CA . ASP A 1 90 ? -0.678 0.368 19.663 1.00 86.44 90 ASP A CA 1
ATOM 686 C C . ASP A 1 90 ? -1.369 1.747 19.699 1.00 86.44 90 ASP A C 1
ATOM 688 O O . ASP A 1 90 ? -1.165 2.516 20.636 1.00 86.44 90 ASP A O 1
ATOM 692 N N . GLY A 1 91 ? -2.168 2.095 18.680 1.00 85.75 91 GLY A N 1
ATOM 693 C CA . GLY A 1 91 ? -2.897 3.366 18.613 1.00 85.75 91 GLY A CA 1
ATOM 694 C C . GLY A 1 91 ? -2.010 4.599 18.403 1.00 85.75 91 GLY A C 1
ATOM 695 O O . GLY A 1 91 ? -2.428 5.723 18.674 1.00 85.75 91 GLY A O 1
ATOM 696 N N . ARG A 1 92 ? -0.787 4.407 17.903 1.00 90.56 92 ARG A N 1
ATOM 697 C CA . ARG A 1 92 ? 0.226 5.446 17.654 1.00 90.56 92 ARG A CA 1
ATOM 698 C C . ARG A 1 92 ? -0.043 6.183 16.339 1.00 90.56 92 ARG A C 1
ATOM 700 O O . ARG A 1 92 ? 0.761 6.166 15.401 1.00 90.56 92 ARG A O 1
ATOM 707 N N . PHE A 1 93 ? -1.239 6.760 16.231 1.00 90.88 93 PHE A N 1
ATOM 708 C CA . PHE A 1 93 ? -1.725 7.393 15.003 1.00 90.88 93 PHE A CA 1
ATOM 709 C C . PHE A 1 93 ? -1.028 8.716 14.695 1.00 90.88 93 PHE A C 1
ATOM 711 O O . PHE A 1 93 ? -0.901 9.051 13.522 1.00 90.88 93 PHE A O 1
ATOM 718 N N . GLU A 1 94 ? -0.526 9.433 15.701 1.00 92.06 94 GLU A N 1
ATOM 719 C CA . GLU A 1 94 ? 0.234 10.670 15.490 1.00 92.06 94 GLU A CA 1
ATOM 720 C C . GLU A 1 94 ? 1.564 10.391 14.780 1.00 92.06 94 GLU A C 1
ATOM 722 O O . GLU A 1 94 ? 1.894 11.036 13.783 1.00 92.06 94 GLU A O 1
ATOM 727 N N . GLU A 1 95 ? 2.318 9.383 15.226 1.00 91.69 95 GLU A N 1
ATOM 728 C CA . GLU A 1 95 ? 3.569 8.995 14.566 1.00 91.69 95 GLU A CA 1
ATOM 729 C C . GLU A 1 95 ? 3.322 8.434 13.167 1.00 91.69 95 GLU A C 1
ATOM 731 O O . GLU A 1 95 ? 4.130 8.624 12.252 1.00 91.69 95 GLU A O 1
ATOM 736 N N . LEU A 1 96 ? 2.192 7.755 12.984 1.00 91.88 96 LEU A N 1
ATOM 737 C CA . LEU A 1 96 ? 1.779 7.253 11.685 1.00 91.88 96 LEU A CA 1
ATOM 738 C C . LEU A 1 96 ? 1.363 8.381 10.733 1.00 91.88 96 LEU A C 1
ATOM 740 O O . LEU A 1 96 ? 1.750 8.355 9.565 1.00 91.88 96 LEU A O 1
ATOM 744 N N . GLU A 1 97 ? 0.655 9.398 11.226 1.00 94.50 97 GLU A N 1
ATOM 745 C CA . GLU A 1 97 ? 0.315 10.614 10.480 1.00 94.50 97 GLU A CA 1
ATOM 746 C C . GLU A 1 97 ? 1.586 11.335 10.023 1.00 94.50 97 GLU A C 1
ATOM 748 O O . GLU A 1 97 ? 1.731 11.643 8.839 1.00 94.50 97 GLU A O 1
ATOM 753 N N . GLN A 1 98 ? 2.557 11.520 10.923 1.00 93.31 98 GLN A N 1
ATOM 754 C CA . GLN A 1 98 ? 3.850 12.132 10.598 1.00 93.31 98 GLN A CA 1
ATOM 755 C C . GLN A 1 98 ? 4.623 11.337 9.538 1.00 93.31 98 GLN A C 1
ATOM 757 O O . GLN A 1 98 ? 5.183 11.924 8.605 1.00 93.31 98 GLN A O 1
ATOM 762 N N . LEU A 1 99 ? 4.643 10.004 9.651 1.00 92.44 99 LEU A N 1
ATOM 763 C CA . LEU A 1 99 ? 5.271 9.124 8.667 1.00 92.44 99 LEU A CA 1
ATOM 764 C C . LEU A 1 99 ? 4.620 9.280 7.287 1.00 92.44 99 LEU A C 1
ATOM 766 O O . LEU A 1 99 ? 5.317 9.528 6.301 1.00 92.44 99 LEU A O 1
ATOM 770 N N . LEU A 1 100 ? 3.295 9.155 7.217 1.00 93.38 100 LEU A N 1
ATOM 771 C CA . LEU A 1 100 ? 2.543 9.235 5.965 1.00 93.38 100 LEU A CA 1
ATOM 772 C C . LEU A 1 100 ? 2.664 10.617 5.321 1.00 93.38 100 LEU A C 1
ATOM 774 O O . LEU A 1 100 ? 2.911 10.711 4.118 1.00 93.38 100 LEU A O 1
ATOM 778 N N . PHE A 1 101 ? 2.588 11.684 6.116 1.00 94.00 101 PHE A N 1
ATOM 779 C CA . PHE A 1 101 ? 2.787 13.051 5.644 1.00 94.00 101 PHE A CA 1
ATOM 780 C C . PHE A 1 101 ? 4.197 13.261 5.072 1.00 94.00 101 PHE A C 1
ATOM 782 O O . PHE A 1 101 ? 4.361 13.834 3.992 1.00 94.00 101 PHE A O 1
ATOM 789 N N . SER A 1 102 ? 5.226 12.748 5.756 1.00 93.00 102 SER A N 1
ATOM 790 C CA . SER A 1 102 ? 6.618 12.812 5.294 1.00 93.00 102 SER A CA 1
ATOM 791 C C . SER A 1 102 ? 6.826 12.073 3.970 1.00 93.00 102 SER A C 1
ATOM 793 O O . SER A 1 102 ? 7.481 12.602 3.066 1.00 93.00 102 SER A O 1
ATOM 795 N N . LEU A 1 103 ? 6.239 10.880 3.818 1.00 92.88 103 LEU A N 1
ATOM 796 C CA . LEU A 1 103 ? 6.286 10.121 2.566 1.00 92.88 103 LEU A CA 1
ATOM 797 C C . LEU A 1 103 ? 5.547 10.856 1.444 1.00 92.88 103 LEU A C 1
ATOM 799 O O . LEU A 1 103 ? 6.124 11.043 0.372 1.00 92.88 103 LEU A O 1
ATOM 803 N N . LYS A 1 104 ? 4.325 11.344 1.697 1.00 93.56 104 LYS A N 1
ATOM 804 C CA . LYS A 1 104 ? 3.516 12.089 0.717 1.00 93.56 104 LYS A CA 1
ATOM 805 C C . LYS A 1 104 ? 4.250 13.324 0.200 1.00 93.56 104 LYS A C 1
ATOM 807 O O . LYS A 1 104 ? 4.288 13.548 -1.002 1.00 93.56 104 LYS A O 1
ATOM 812 N N . LYS A 1 105 ? 4.913 14.082 1.080 1.00 93.38 105 LYS A N 1
ATOM 813 C CA . LYS A 1 105 ? 5.682 15.280 0.697 1.00 93.38 105 LYS A CA 1
ATOM 814 C C . LYS A 1 105 ? 6.848 14.976 -0.254 1.00 93.38 105 LYS A C 1
ATOM 816 O O . LYS A 1 105 ? 7.250 15.845 -1.026 1.00 93.38 105 LYS A O 1
ATOM 821 N N . LYS A 1 106 ? 7.427 13.775 -0.173 1.00 92.31 106 LYS A N 1
ATOM 822 C CA . LYS A 1 106 ? 8.556 13.345 -1.016 1.00 92.31 106 LYS A CA 1
ATOM 823 C C . LYS A 1 106 ? 8.102 12.646 -2.298 1.00 92.31 106 LYS A C 1
ATOM 825 O O . LYS A 1 106 ? 8.850 12.644 -3.274 1.00 92.31 106 LYS A O 1
ATOM 830 N N . ALA A 1 107 ? 6.931 12.019 -2.277 1.00 90.69 107 ALA A N 1
ATOM 831 C CA . ALA A 1 107 ? 6.448 11.180 -3.359 1.00 90.69 107 ALA A CA 1
ATOM 832 C C . ALA A 1 107 ? 6.051 12.007 -4.590 1.00 90.69 107 ALA A C 1
ATOM 834 O O . ALA A 1 107 ? 5.376 13.027 -4.491 1.00 90.69 107 ALA A O 1
ATOM 835 N N . ARG A 1 108 ? 6.456 11.525 -5.769 1.00 90.81 108 ARG A N 1
ATOM 836 C CA . ARG A 1 108 ? 5.987 11.995 -7.089 1.00 90.81 108 ARG A CA 1
ATOM 837 C C . ARG A 1 108 ? 5.242 10.894 -7.850 1.00 90.81 108 ARG A C 1
ATOM 839 O O . ARG A 1 108 ? 5.191 10.895 -9.072 1.00 90.81 108 ARG A O 1
ATOM 846 N N . LEU A 1 109 ? 4.756 9.915 -7.101 1.00 89.06 109 LEU A N 1
ATOM 847 C CA . LEU A 1 109 ? 4.088 8.705 -7.556 1.00 89.06 109 LEU A CA 1
ATOM 848 C C . LEU A 1 109 ? 2.945 8.398 -6.587 1.00 89.06 109 LEU A C 1
ATOM 850 O O . LEU A 1 109 ? 2.869 8.994 -5.506 1.00 89.06 109 LEU A O 1
ATOM 854 N N . ILE A 1 110 ? 2.076 7.463 -6.949 1.00 88.88 110 ILE A N 1
ATOM 855 C CA . ILE A 1 110 ? 0.923 7.102 -6.127 1.00 88.88 110 ILE A CA 1
ATOM 856 C C . ILE A 1 110 ? 1.386 6.231 -4.956 1.00 88.88 110 ILE A C 1
ATOM 858 O O . ILE A 1 110 ? 1.960 5.155 -5.141 1.00 88.88 110 ILE A O 1
ATOM 862 N N . LEU A 1 111 ? 1.130 6.693 -3.734 1.00 91.00 111 LEU A N 1
ATOM 863 C CA . LEU A 1 111 ? 1.358 5.920 -2.516 1.00 91.00 111 LEU A CA 1
ATOM 864 C C . LEU A 1 111 ? 0.174 4.983 -2.270 1.00 91.00 111 LEU A C 1
ATOM 866 O O . LEU A 1 111 ? -0.970 5.425 -2.284 1.00 91.00 111 LEU A O 1
ATOM 870 N N . VAL A 1 112 ? 0.463 3.706 -2.013 1.00 89.25 112 VAL A N 1
ATOM 871 C CA . VAL A 1 112 ? -0.547 2.669 -1.752 1.00 89.25 112 VAL A CA 1
ATOM 872 C C . VAL A 1 112 ? -0.243 1.967 -0.422 1.00 89.25 112 VAL A C 1
ATOM 874 O O . VAL A 1 112 ? 0.331 0.864 -0.415 1.00 89.25 112 VAL A O 1
ATOM 877 N N . PRO A 1 113 ? -0.556 2.605 0.723 1.00 90.81 113 PRO A N 1
ATOM 878 C CA . PRO A 1 113 ? -0.442 1.987 2.038 1.00 90.81 113 PRO A CA 1
ATOM 879 C C . PRO A 1 113 ? -1.239 0.683 2.124 1.00 90.81 113 PRO A C 1
ATOM 881 O O . PRO A 1 113 ? -2.367 0.580 1.649 1.00 90.81 113 PRO A O 1
ATOM 884 N N . THR A 1 114 ? -0.643 -0.323 2.755 1.00 89.38 114 THR A N 1
ATOM 885 C CA . THR A 1 114 ? -1.252 -1.630 3.009 1.00 89.38 114 THR A CA 1
ATOM 886 C C . THR A 1 114 ? -1.458 -1.808 4.506 1.00 89.38 114 THR A C 1
ATOM 888 O O . THR A 1 114 ? -0.500 -1.763 5.283 1.00 89.38 114 THR A O 1
ATOM 891 N N . ILE A 1 115 ? -2.709 -1.995 4.911 1.00 90.00 115 ILE A N 1
ATOM 892 C CA . ILE A 1 115 ? -3.113 -2.215 6.297 1.00 90.00 115 ILE A CA 1
ATOM 893 C C . ILE A 1 115 ? -3.029 -3.715 6.587 1.00 90.00 115 ILE A C 1
ATOM 895 O O . ILE A 1 115 ? -3.741 -4.511 5.975 1.00 90.00 115 ILE A O 1
ATOM 899 N N . VAL A 1 116 ? -2.164 -4.086 7.532 1.00 88.50 116 VAL A N 1
ATOM 900 C CA . VAL A 1 116 ? -2.051 -5.460 8.039 1.00 88.50 116 VAL A CA 1
ATOM 901 C C . VAL A 1 116 ? -3.194 -5.719 9.014 1.00 88.50 116 VAL A C 1
ATOM 903 O O . VAL A 1 116 ? -3.352 -4.982 9.989 1.00 88.50 116 VAL A O 1
ATOM 906 N N . LEU A 1 117 ? -3.981 -6.762 8.763 1.00 88.00 117 LEU A N 1
ATOM 907 C CA . LEU A 1 117 ? -5.207 -7.047 9.519 1.00 88.00 117 LEU A CA 1
ATOM 908 C C . LEU A 1 117 ? -4.988 -8.023 10.684 1.00 88.00 117 LEU A C 1
ATOM 910 O O . LEU A 1 117 ? -5.871 -8.194 11.521 1.00 88.00 117 LEU A O 1
ATOM 914 N N . ALA A 1 118 ? -3.810 -8.647 10.770 1.00 84.81 118 ALA A N 1
ATOM 915 C CA . ALA A 1 118 ? -3.464 -9.604 11.818 1.00 84.81 118 ALA A CA 1
ATOM 916 C C . ALA A 1 118 ? -3.616 -9.000 13.229 1.00 84.81 118 ALA A C 1
ATOM 918 O O . ALA A 1 118 ? -2.795 -8.191 13.675 1.00 84.81 118 ALA A O 1
ATOM 919 N N . GLY A 1 119 ? -4.665 -9.420 13.945 1.00 83.75 119 GLY A N 1
ATOM 920 C CA . GLY A 1 119 ? -4.982 -8.930 15.290 1.00 83.75 119 GLY A CA 1
ATOM 921 C C . GLY A 1 119 ? -5.447 -7.470 15.339 1.00 83.75 119 GLY A C 1
ATOM 922 O O . GLY A 1 119 ? -5.379 -6.855 16.401 1.00 83.75 119 GLY A O 1
ATOM 923 N N . LEU A 1 120 ? -5.883 -6.900 14.212 1.00 88.81 120 LEU A N 1
ATOM 924 C CA . LEU A 1 120 ? -6.397 -5.536 14.143 1.00 88.81 120 LEU A CA 1
ATOM 925 C C . LEU A 1 120 ? -7.895 -5.510 14.482 1.00 88.81 120 LEU A C 1
ATOM 927 O O . LEU A 1 120 ? -8.682 -6.256 13.902 1.00 88.81 120 LEU A O 1
ATOM 931 N N . SER A 1 121 ? -8.308 -4.637 15.402 1.00 90.62 121 SER A N 1
ATOM 932 C CA . SER A 1 121 ? -9.732 -4.432 15.689 1.00 90.62 121 SER A CA 1
ATOM 933 C C . SER A 1 121 ? -10.418 -3.629 14.575 1.00 90.62 121 SER A C 1
ATOM 935 O O . SER A 1 121 ? -9.784 -2.842 13.868 1.00 90.62 121 SER A O 1
ATOM 937 N N . GLN A 1 122 ? -11.740 -3.772 14.449 1.00 90.12 122 GLN A N 1
ATOM 938 C CA . GLN A 1 122 ? -12.534 -2.987 13.492 1.00 90.12 122 GLN A CA 1
ATOM 939 C C . GLN A 1 122 ? -12.461 -1.477 13.759 1.00 90.12 122 GLN A C 1
ATOM 941 O O . GLN A 1 122 ? -12.472 -0.683 12.821 1.00 90.12 122 GLN A O 1
ATOM 946 N N . ASP A 1 123 ? -12.342 -1.059 15.018 1.00 91.69 123 ASP A N 1
ATOM 947 C CA . ASP A 1 123 ? -12.224 0.362 15.350 1.00 91.69 123 ASP A CA 1
ATOM 948 C C . ASP A 1 123 ? -10.861 0.924 14.941 1.00 91.69 123 ASP A C 1
ATOM 950 O O . ASP A 1 123 ? -10.797 2.001 14.345 1.00 91.69 123 ASP A O 1
ATOM 954 N N . CYS A 1 124 ? -9.776 0.172 15.160 1.00 91.75 124 CYS A N 1
ATOM 955 C CA . CYS A 1 124 ? -8.458 0.550 14.655 1.00 91.75 124 CYS A CA 1
ATOM 956 C C . CYS A 1 124 ? -8.440 0.588 13.120 1.00 91.75 124 CYS A C 1
ATOM 958 O O . CYS A 1 124 ? -7.854 1.509 12.553 1.00 91.75 124 CYS A O 1
ATOM 960 N N . LEU A 1 125 ? -9.120 -0.354 12.448 1.00 92.62 125 LEU A N 1
ATOM 961 C CA . LEU A 1 125 ? -9.283 -0.350 10.991 1.00 92.62 125 LEU A CA 1
ATOM 962 C C . LEU A 1 125 ? -9.968 0.938 10.501 1.00 92.62 125 LEU A C 1
ATOM 964 O O . LEU A 1 125 ? -9.476 1.591 9.581 1.00 92.62 125 LEU A O 1
ATOM 968 N N . LYS A 1 126 ? -11.067 1.349 11.144 1.00 93.94 126 LYS A N 1
ATOM 969 C CA . LYS A 1 126 ? -11.770 2.594 10.795 1.00 93.94 126 LYS A CA 1
ATOM 970 C C . LYS A 1 126 ? -10.887 3.822 10.973 1.00 93.94 126 LYS A C 1
ATOM 972 O O . LYS A 1 126 ? -10.864 4.694 10.104 1.00 93.94 126 LYS A O 1
ATOM 977 N N . GLN A 1 127 ? -10.158 3.887 12.085 1.00 94.25 127 GLN A N 1
ATOM 978 C CA . GLN A 1 127 ? -9.270 5.008 12.385 1.00 94.25 127 GLN A CA 1
ATOM 979 C C . GLN A 1 127 ? -8.134 5.110 11.368 1.00 94.25 127 GLN A C 1
ATOM 981 O O . GLN A 1 127 ? -7.870 6.205 10.870 1.00 94.25 127 GLN A O 1
ATOM 986 N N . ILE A 1 128 ? -7.508 3.988 10.992 1.00 94.00 128 ILE A N 1
ATOM 987 C CA . ILE A 1 128 ? -6.404 4.032 10.031 1.00 94.00 128 ILE A CA 1
ATOM 988 C C . ILE A 1 128 ? -6.860 4.376 8.611 1.00 94.00 128 ILE A C 1
ATOM 990 O O . ILE A 1 128 ? -6.184 5.146 7.928 1.00 94.00 128 ILE A O 1
ATOM 994 N N . ILE A 1 129 ? -8.017 3.867 8.175 1.00 93.25 129 ILE A N 1
ATOM 995 C CA . ILE A 1 129 ? -8.591 4.234 6.874 1.00 93.25 129 ILE A CA 1
ATOM 996 C C . ILE A 1 129 ? -8.918 5.727 6.872 1.00 93.25 129 ILE A C 1
ATOM 998 O O . ILE A 1 129 ? -8.485 6.447 5.977 1.00 93.25 129 ILE A O 1
ATOM 1002 N N . SER A 1 130 ? -9.594 6.215 7.915 1.00 93.81 130 SER A N 1
ATOM 1003 C CA . SER A 1 130 ? -9.946 7.634 8.045 1.00 93.81 130 SER A CA 1
ATOM 1004 C C . SER A 1 130 ? -8.712 8.538 8.047 1.00 93.81 130 SER A C 1
ATOM 1006 O O . SER A 1 130 ? -8.727 9.592 7.415 1.00 93.81 130 SER A O 1
ATOM 1008 N N . LEU A 1 131 ? -7.624 8.121 8.705 1.00 94.94 131 LEU A N 1
ATOM 1009 C CA . LEU A 1 131 ? -6.350 8.840 8.674 1.00 94.94 131 LEU A CA 1
ATOM 1010 C C . LEU A 1 131 ? -5.765 8.903 7.257 1.00 94.94 131 LEU A C 1
ATOM 1012 O O . LEU A 1 131 ? -5.340 9.972 6.822 1.00 94.94 131 LEU A O 1
ATOM 1016 N N . CYS A 1 132 ? -5.755 7.785 6.526 1.00 93.56 132 CYS A N 1
ATOM 1017 C CA . CYS A 1 132 ? -5.271 7.758 5.144 1.00 93.56 132 CYS A CA 1
ATOM 1018 C C . CYS A 1 132 ? -6.094 8.703 4.257 1.00 93.56 132 CYS A C 1
ATOM 1020 O O . CYS A 1 132 ? -5.516 9.518 3.539 1.00 93.56 132 CYS A O 1
ATOM 1022 N N . LEU A 1 133 ? -7.424 8.665 4.371 1.00 91.19 133 LEU A N 1
ATOM 1023 C CA . LEU A 1 133 ? -8.323 9.539 3.613 1.00 91.19 133 LEU A CA 1
ATOM 1024 C C . LEU A 1 133 ? -8.145 11.020 3.975 1.00 91.19 133 LEU A C 1
ATOM 1026 O O . LEU A 1 133 ? -8.060 11.856 3.083 1.00 91.19 133 LEU A O 1
ATOM 1030 N N . LYS A 1 134 ? -7.993 11.353 5.264 1.00 92.75 134 LYS A N 1
ATOM 1031 C CA . LYS A 1 134 ? -7.682 12.719 5.732 1.00 92.75 134 LYS A CA 1
ATOM 1032 C C . LYS A 1 134 ? -6.388 13.257 5.113 1.00 92.75 134 LYS A C 1
ATOM 1034 O O . LYS A 1 134 ? -6.276 14.449 4.847 1.00 92.75 134 LYS A O 1
ATOM 1039 N N . LEU A 1 135 ? -5.407 12.384 4.892 1.00 92.75 135 LEU A N 1
ATOM 1040 C CA . LEU A 1 135 ? -4.142 12.716 4.238 1.00 92.75 135 LEU A CA 1
ATOM 1041 C C . LEU A 1 135 ? -4.216 12.641 2.706 1.00 92.75 135 LEU A C 1
ATOM 1043 O O . LEU A 1 135 ? -3.178 12.732 2.050 1.00 92.75 135 LEU A O 1
ATOM 1047 N N . GLU A 1 136 ? -5.409 12.502 2.132 1.00 90.31 136 GLU A N 1
ATOM 1048 C CA . GLU A 1 136 ? -5.678 12.345 0.697 1.00 90.31 136 GLU A CA 1
ATOM 1049 C C . GLU A 1 136 ? -4.921 11.159 0.068 1.00 90.31 136 GLU A C 1
ATOM 1051 O O . GLU A 1 136 ? -4.475 11.196 -1.079 1.00 90.31 136 GLU A O 1
ATOM 1056 N N . LEU A 1 137 ? -4.715 10.092 0.843 1.00 90.00 137 LEU A N 1
ATOM 1057 C CA . LEU A 1 137 ? -4.203 8.813 0.358 1.00 90.00 137 LEU A CA 1
ATOM 1058 C C . LEU A 1 137 ? -5.396 7.943 -0.038 1.00 90.00 137 LEU A C 1
ATOM 1060 O O . LEU A 1 137 ? -5.821 7.063 0.707 1.00 90.00 137 LEU A O 1
ATOM 1064 N N . HIS A 1 138 ? -5.961 8.224 -1.211 1.00 86.56 138 HIS A N 1
ATOM 1065 C CA . HIS A 1 138 ? -7.189 7.575 -1.693 1.00 86.56 138 HIS A CA 1
ATOM 1066 C C . HIS A 1 138 ? -6.962 6.177 -2.279 1.00 86.56 138 HIS A C 1
ATOM 1068 O O . HIS A 1 138 ? -7.919 5.464 -2.579 1.00 86.56 138 HIS A O 1
ATOM 1074 N N . ASN A 1 139 ? -5.700 5.777 -2.426 1.00 86.50 139 ASN A N 1
ATOM 1075 C CA . ASN A 1 139 ? -5.311 4.435 -2.822 1.00 86.50 139 ASN A CA 1
ATOM 1076 C C . ASN A 1 139 ? -4.788 3.695 -1.591 1.00 86.50 139 ASN A C 1
ATOM 1078 O O . ASN A 1 139 ? -3.797 4.119 -1.004 1.00 86.50 139 ASN A O 1
ATOM 1082 N N . LEU A 1 140 ? -5.420 2.595 -1.196 1.00 88.31 140 LEU A N 1
ATOM 1083 C CA . LEU A 1 140 ? -4.952 1.765 -0.084 1.00 88.31 140 LEU A CA 1
ATOM 1084 C C . LEU A 1 140 ? -5.296 0.304 -0.318 1.00 88.31 140 LEU A C 1
ATOM 1086 O O . LEU A 1 140 ? -6.153 -0.017 -1.137 1.00 88.31 140 LEU A O 1
ATOM 1090 N N . CYS A 1 141 ? -4.660 -0.592 0.429 1.00 86.38 141 CYS A N 1
ATOM 1091 C CA . CYS A 1 141 ? -5.057 -1.989 0.438 1.00 86.38 141 CYS A CA 1
ATOM 1092 C C . CYS A 1 141 ? -5.246 -2.540 1.849 1.00 86.38 141 CYS A C 1
ATOM 1094 O O . CYS A 1 141 ? -4.538 -2.175 2.785 1.00 86.38 141 CYS A O 1
ATOM 1096 N N . LEU A 1 142 ? -6.195 -3.457 1.970 1.00 86.50 142 LEU A N 1
ATOM 1097 C CA . LEU A 1 142 ? -6.497 -4.259 3.138 1.00 86.50 142 LEU A CA 1
ATOM 1098 C C . LEU A 1 142 ? -5.903 -5.647 2.939 1.00 86.50 142 LEU A C 1
ATOM 1100 O O . LEU A 1 142 ? -6.166 -6.301 1.923 1.00 86.50 142 LEU A O 1
ATOM 1104 N N . GLY A 1 143 ? -5.147 -6.102 3.926 1.00 83.88 143 GLY A N 1
ATOM 1105 C CA . GLY A 1 143 ? -4.518 -7.407 3.882 1.00 83.88 143 GLY A CA 1
ATOM 1106 C C . GLY A 1 143 ? -3.219 -7.416 3.089 1.00 83.88 143 GLY A C 1
ATOM 1107 O O . GLY A 1 143 ? -2.978 -6.628 2.170 1.00 83.88 143 GLY A O 1
ATOM 1108 N N . THR A 1 144 ? -2.361 -8.352 3.455 1.00 78.12 144 THR A N 1
ATOM 1109 C CA . THR A 1 144 ? -1.038 -8.525 2.857 1.00 78.12 144 THR A CA 1
ATOM 1110 C C . THR A 1 144 ? -1.054 -9.367 1.584 1.00 78.12 144 THR A C 1
ATOM 1112 O O . THR A 1 144 ? -0.102 -9.317 0.802 1.00 78.12 144 THR A O 1
ATOM 1115 N N . GLY A 1 145 ? -2.119 -10.146 1.368 1.00 73.50 145 GLY A N 1
ATOM 1116 C CA . GLY A 1 145 ? -2.174 -11.180 0.333 1.00 73.50 145 GLY A CA 1
ATOM 1117 C C . GLY A 1 145 ? -1.285 -12.393 0.640 1.00 73.50 145 GLY A C 1
ATOM 1118 O O . GLY A 1 145 ? -0.879 -13.103 -0.288 1.00 73.50 145 GLY A O 1
ATOM 1119 N N . THR A 1 146 ? -0.944 -12.594 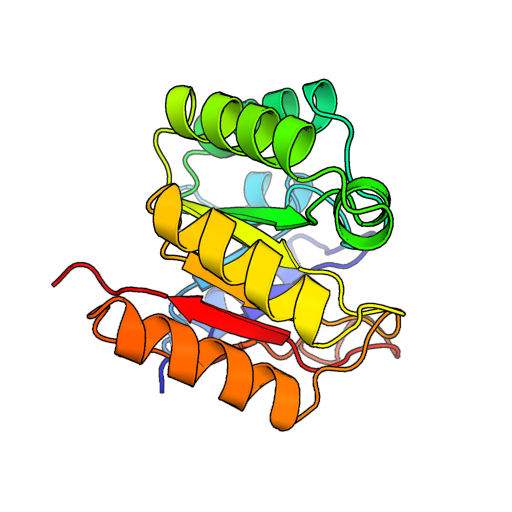1.921 1.00 72.19 146 THR A N 1
ATOM 1120 C CA . THR A 1 146 ? -0.198 -13.736 2.481 1.00 72.19 146 THR A CA 1
ATOM 1121 C C . THR A 1 146 ? -0.982 -14.374 3.630 1.00 72.19 146 THR A C 1
ATOM 1123 O O . THR A 1 146 ? -1.837 -13.732 4.230 1.00 72.19 146 THR A O 1
ATOM 1126 N N . ALA A 1 147 ? -0.604 -15.583 4.047 1.00 71.94 147 ALA A N 1
ATOM 1127 C CA . ALA A 1 147 ? -1.165 -16.259 5.223 1.00 71.94 147 ALA A CA 1
ATOM 1128 C C . ALA A 1 147 ? -0.953 -15.540 6.578 1.00 71.94 147 ALA A C 1
ATOM 1130 O O . ALA A 1 147 ? -1.354 -16.078 7.608 1.00 71.94 147 ALA A O 1
ATOM 1131 N N . LEU A 1 148 ? -0.321 -14.359 6.615 1.00 71.06 148 LEU A N 1
ATOM 1132 C CA . LEU A 1 148 ? -0.247 -13.548 7.835 1.00 71.06 148 LEU A CA 1
ATOM 1133 C C . LEU A 1 148 ? -1.599 -13.011 8.282 1.00 71.06 148 LEU A C 1
ATOM 1135 O O . LEU A 1 148 ? -1.807 -12.819 9.479 1.00 71.06 148 LEU A O 1
ATOM 1139 N N . ASP A 1 149 ? -2.465 -12.679 7.330 1.00 76.88 149 ASP A N 1
ATOM 1140 C CA . ASP A 1 149 ? -3.752 -12.083 7.620 1.00 76.88 149 ASP A CA 1
ATOM 1141 C C . ASP A 1 149 ? -4.839 -12.534 6.652 1.00 76.88 149 ASP A C 1
ATOM 1143 O O . ASP A 1 149 ? -4.598 -12.976 5.527 1.00 76.88 149 ASP A O 1
ATOM 1147 N N . GLU A 1 150 ? -6.067 -12.441 7.149 1.00 81.00 150 GLU A N 1
ATOM 1148 C CA . GLU A 1 150 ? -7.267 -12.794 6.416 1.00 81.00 150 GLU A CA 1
ATOM 1149 C C . GLU A 1 150 ? -8.116 -11.546 6.197 1.00 81.00 150 GLU A C 1
ATOM 1151 O O . GLU A 1 150 ? -8.394 -10.766 7.117 1.00 81.00 150 GLU A O 1
ATOM 1156 N N . VAL A 1 151 ? -8.552 -11.365 4.955 1.00 79.75 151 VAL A N 1
ATOM 1157 C CA . VAL A 1 151 ? -9.512 -10.328 4.601 1.00 79.75 151 VAL A CA 1
ATOM 1158 C C . VAL A 1 151 ? -10.907 -10.941 4.604 1.00 79.75 151 VAL A C 1
ATOM 1160 O O . VAL A 1 151 ? -11.247 -11.737 3.735 1.00 79.75 151 VAL A O 1
ATOM 1163 N N . THR A 1 152 ? -11.723 -10.553 5.581 1.00 83.44 152 THR A N 1
ATOM 1164 C CA . THR A 1 152 ? -13.139 -10.912 5.657 1.00 83.44 152 THR A CA 1
ATOM 1165 C C . THR A 1 152 ? -14.004 -9.911 4.888 1.00 83.44 152 THR A C 1
ATOM 1167 O O . THR A 1 152 ? -13.585 -8.781 4.621 1.00 83.44 152 THR A O 1
ATOM 1170 N N . GLN A 1 153 ? -15.249 -10.294 4.594 1.00 80.56 153 GLN A N 1
ATOM 1171 C CA . GLN A 1 153 ? -16.248 -9.399 3.999 1.00 80.56 153 GLN A CA 1
ATOM 1172 C C . GLN A 1 153 ? -16.445 -8.116 4.825 1.00 80.56 153 GLN A C 1
ATOM 1174 O O . GLN A 1 153 ? -16.479 -7.024 4.261 1.00 80.56 153 GLN A O 1
ATOM 1179 N N . ALA A 1 154 ? -16.472 -8.231 6.157 1.00 85.44 154 ALA A N 1
ATOM 1180 C CA . ALA A 1 154 ? -16.642 -7.093 7.058 1.00 85.44 154 ALA A CA 1
ATOM 1181 C C . ALA A 1 154 ? -15.524 -6.044 6.915 1.00 85.44 154 ALA A C 1
ATOM 1183 O O . ALA A 1 154 ? -15.773 -4.852 7.064 1.00 85.44 154 ALA A O 1
ATOM 1184 N N . HIS A 1 155 ? -14.287 -6.456 6.606 1.00 87.81 155 HIS A N 1
ATOM 1185 C CA . HIS A 1 155 ? -13.202 -5.504 6.333 1.00 87.81 155 HIS A CA 1
ATOM 1186 C C . HIS A 1 155 ? -13.481 -4.678 5.071 1.00 87.81 155 HIS A C 1
ATOM 1188 O O . HIS A 1 155 ? -13.266 -3.466 5.074 1.00 87.81 155 HIS A O 1
ATOM 1194 N N . GLY A 1 156 ? -13.978 -5.328 4.014 1.00 82.62 156 GLY A N 1
ATOM 1195 C CA . GLY A 1 156 ? -14.355 -4.663 2.768 1.00 82.62 156 GLY A CA 1
ATOM 1196 C C . GLY A 1 156 ? -15.509 -3.680 2.964 1.00 82.62 156 GLY A C 1
ATOM 1197 O O . GLY A 1 156 ? -15.406 -2.531 2.545 1.00 82.62 156 GLY A O 1
ATOM 1198 N N . GLU A 1 157 ? -16.566 -4.100 3.660 1.00 86.06 157 GLU A N 1
ATOM 1199 C CA . GLU A 1 157 ? -17.737 -3.259 3.954 1.00 86.06 157 GLU A CA 1
ATOM 1200 C C . GLU A 1 157 ? -17.372 -2.023 4.784 1.00 86.06 157 GLU A C 1
ATOM 1202 O O . GLU A 1 157 ? -17.766 -0.913 4.431 1.00 86.06 157 GLU A O 1
ATOM 1207 N N . THR A 1 158 ? -16.556 -2.188 5.833 1.00 90.38 158 THR A N 1
ATOM 1208 C CA . THR A 1 158 ? -16.053 -1.065 6.643 1.00 90.38 158 THR A CA 1
ATOM 1209 C C . THR A 1 158 ? -15.313 -0.038 5.787 1.00 90.38 158 THR A C 1
ATOM 1211 O O . THR A 1 158 ? -15.481 1.165 5.974 1.00 90.38 158 THR A O 1
ATOM 1214 N N . ALA A 1 159 ? -14.471 -0.490 4.859 1.00 87.38 159 ALA A N 1
ATOM 1215 C CA . ALA A 1 159 ? -13.694 0.421 4.035 1.00 87.38 159 ALA A CA 1
ATOM 1216 C C . ALA A 1 159 ? -14.550 1.134 2.980 1.00 87.38 159 ALA A C 1
ATOM 1218 O O . ALA A 1 159 ? -14.376 2.335 2.781 1.00 87.38 159 ALA A O 1
ATOM 1219 N N . LEU A 1 160 ? -15.500 0.432 2.358 1.00 85.00 160 LEU A N 1
ATOM 1220 C CA . LEU A 1 160 ? -16.440 1.029 1.407 1.00 85.00 160 LEU A CA 1
ATOM 1221 C C . LEU A 1 160 ? -17.304 2.116 2.058 1.00 85.00 160 LEU A C 1
ATOM 1223 O O . LEU A 1 160 ? -17.368 3.219 1.526 1.00 85.00 160 LEU A O 1
ATOM 1227 N N . ASP A 1 161 ? -17.873 1.850 3.239 1.00 88.62 161 ASP A N 1
ATOM 1228 C CA . ASP A 1 161 ? -18.675 2.829 3.993 1.00 88.62 161 ASP A CA 1
ATOM 1229 C C . ASP A 1 161 ? -17.887 4.116 4.300 1.00 88.62 161 ASP A C 1
ATOM 1231 O O . ASP A 1 161 ? -18.426 5.222 4.236 1.00 88.62 161 ASP A O 1
ATOM 1235 N N . LEU A 1 162 ? -16.590 4.001 4.600 1.00 90.62 162 LEU A N 1
ATOM 1236 C CA . LEU A 1 162 ? -15.736 5.165 4.852 1.00 90.62 162 LEU A CA 1
ATOM 1237 C C . LEU A 1 162 ? -15.416 5.961 3.584 1.00 90.62 162 LEU A C 1
ATOM 1239 O O . LEU A 1 162 ? -15.368 7.190 3.647 1.00 90.62 162 LEU A O 1
ATOM 1243 N N . TYR A 1 163 ? -15.219 5.293 2.447 1.00 86.62 163 TYR A N 1
ATOM 1244 C CA . TYR A 1 163 ? -15.039 5.965 1.155 1.00 86.62 163 TYR A CA 1
ATOM 1245 C C . TYR A 1 163 ? -16.312 6.708 0.735 1.00 86.62 163 TYR A C 1
ATOM 1247 O O . TYR A 1 163 ? -16.233 7.885 0.375 1.00 86.62 163 TYR A O 1
ATOM 1255 N N . ASP A 1 164 ? -17.475 6.065 0.885 1.00 85.62 164 ASP A N 1
ATOM 1256 C CA . ASP A 1 164 ? -18.785 6.668 0.616 1.00 85.62 164 ASP A CA 1
ATOM 1257 C C . ASP A 1 164 ? -18.990 7.933 1.460 1.00 85.62 164 ASP A C 1
ATOM 1259 O O . ASP A 1 164 ? -19.331 8.9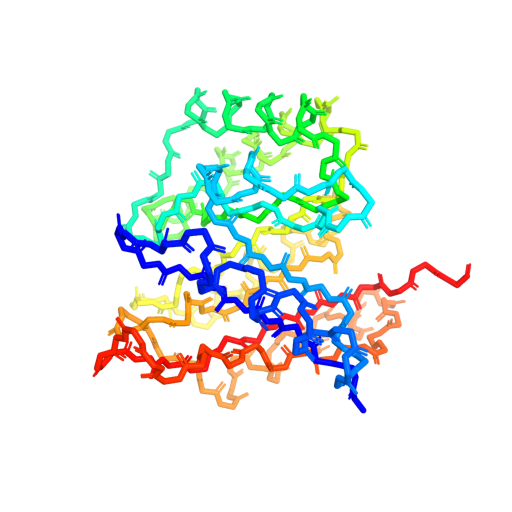97 0.939 1.00 85.62 164 ASP A O 1
ATOM 1263 N N . LYS A 1 165 ? -18.713 7.857 2.770 1.00 89.69 165 LYS A N 1
ATOM 1264 C CA . LYS A 1 165 ? -18.812 9.002 3.695 1.00 89.69 165 LYS A CA 1
ATOM 1265 C C . LYS A 1 165 ? -17.840 10.130 3.373 1.00 89.69 165 LYS A C 1
ATOM 1267 O O . LYS A 1 165 ? -18.161 11.290 3.625 1.00 89.69 165 LYS A O 1
ATOM 1272 N N . ALA A 1 166 ? -16.667 9.806 2.837 1.00 85.25 166 ALA A N 1
ATOM 1273 C CA . ALA A 1 166 ? -15.694 10.792 2.386 1.00 85.25 166 ALA A CA 1
ATOM 1274 C C . ALA A 1 166 ? -16.066 11.423 1.029 1.00 85.25 166 ALA A C 1
ATOM 1276 O O . ALA A 1 166 ? -15.366 12.325 0.573 1.00 85.25 166 ALA A O 1
ATOM 1277 N N . GLY A 1 167 ? -17.148 10.972 0.379 1.00 81.44 167 GLY A N 1
ATOM 1278 C CA . GLY A 1 167 ? -17.545 11.436 -0.951 1.00 81.44 167 GLY A CA 1
ATOM 1279 C C . GLY A 1 167 ? -16.559 11.026 -2.047 1.00 81.44 167 GLY A C 1
ATOM 1280 O O . GLY A 1 167 ? -16.535 11.638 -3.115 1.00 81.44 167 GLY A O 1
ATOM 1281 N N . ILE A 1 168 ? -15.724 10.018 -1.787 1.00 75.69 168 ILE A N 1
ATOM 1282 C CA . ILE A 1 168 ? -14.753 9.511 -2.752 1.00 75.69 168 ILE A CA 1
ATOM 1283 C C . ILE A 1 168 ? -15.474 8.479 -3.601 1.00 75.69 168 ILE A C 1
ATOM 1285 O O . ILE A 1 168 ? -15.850 7.423 -3.102 1.00 75.69 168 ILE A O 1
ATOM 1289 N N . ALA A 1 169 ? -15.642 8.783 -4.890 1.00 64.25 169 ALA A N 1
ATOM 1290 C CA . ALA A 1 169 ? -16.219 7.854 -5.851 1.00 64.25 169 ALA A CA 1
ATOM 1291 C C . ALA A 1 169 ? -15.339 6.596 -5.959 1.00 64.25 169 ALA A C 1
ATOM 1293 O O . ALA A 1 169 ? -14.329 6.542 -6.664 1.00 64.25 169 ALA A O 1
ATOM 1294 N N . ASN A 1 170 ? -15.742 5.574 -5.228 1.00 58.19 170 ASN A N 1
ATOM 1295 C CA . ASN A 1 170 ? -15.191 4.235 -5.180 1.00 58.19 170 ASN A CA 1
ATOM 1296 C C . ASN A 1 170 ? -15.622 3.484 -6.442 1.00 58.19 170 ASN A C 1
ATOM 1298 O O . ASN A 1 170 ? -16.659 2.833 -6.516 1.00 58.19 170 ASN A O 1
ATOM 1302 N N . THR A 1 171 ? -14.801 3.612 -7.478 1.00 49.84 171 THR A N 1
ATOM 1303 C CA . THR A 1 171 ? -15.037 2.981 -8.782 1.00 49.84 171 THR A CA 1
ATOM 1304 C C . THR A 1 171 ? -14.342 1.628 -8.919 1.00 49.84 171 THR A C 1
ATOM 1306 O O . THR A 1 171 ? -14.767 0.812 -9.740 1.00 49.84 171 THR A O 1
ATOM 1309 N N . THR A 1 172 ? -13.344 1.335 -8.075 1.00 53.00 172 THR A N 1
ATOM 1310 C CA . THR A 1 172 ? -12.581 0.084 -8.170 1.00 53.00 172 THR A CA 1
ATOM 1311 C C . THR A 1 172 ? -12.284 -0.505 -6.794 1.00 53.00 172 THR A C 1
ATOM 1313 O O . THR A 1 172 ? -11.351 -0.108 -6.099 1.00 53.00 172 THR A O 1
ATOM 1316 N N . LEU A 1 173 ? -13.098 -1.490 -6.407 1.00 49.78 173 LEU A N 1
ATOM 1317 C CA . LEU A 1 173 ? -12.708 -2.498 -5.429 1.00 49.78 173 LEU A CA 1
ATOM 1318 C C . LEU A 1 173 ? -11.943 -3.582 -6.191 1.00 49.78 173 LEU A C 1
ATOM 1320 O O . LEU A 1 173 ? -12.536 -4.384 -6.911 1.00 49.78 173 LEU A O 1
ATOM 1324 N N . GLU A 1 174 ? -10.623 -3.579 -6.098 1.00 54.44 174 GLU A N 1
ATOM 1325 C CA . GLU A 1 174 ? -9.769 -4.559 -6.761 1.00 54.44 174 GLU A CA 1
ATOM 1326 C C . GLU A 1 174 ? -9.408 -5.656 -5.764 1.00 54.44 174 GLU A C 1
ATOM 1328 O O . GLU A 1 174 ? -8.702 -5.418 -4.788 1.00 54.44 174 GLU A O 1
ATOM 1333 N N . ILE A 1 175 ? -9.871 -6.885 -5.990 1.00 49.41 175 ILE A N 1
ATOM 1334 C CA . ILE A 1 175 ? -9.353 -8.030 -5.237 1.00 49.41 175 ILE A CA 1
ATOM 1335 C C . ILE A 1 175 ? -8.056 -8.450 -5.925 1.00 49.41 175 ILE A C 1
ATOM 1337 O O . ILE A 1 175 ? -8.078 -9.052 -6.998 1.00 49.41 175 ILE A O 1
ATOM 1341 N N . ALA A 1 176 ? -6.922 -8.105 -5.324 1.00 51.97 176 ALA A N 1
ATOM 1342 C CA . ALA A 1 176 ? -5.632 -8.611 -5.754 1.00 51.97 176 ALA A CA 1
ATOM 1343 C C . ALA A 1 176 ? -5.494 -10.055 -5.255 1.00 51.97 176 ALA A C 1
ATOM 1345 O O . ALA A 1 176 ? -5.404 -10.312 -4.051 1.00 51.97 176 ALA A O 1
ATOM 1346 N N . CYS A 1 177 ? -5.485 -11.003 -6.189 1.00 47.50 177 CYS A N 1
ATOM 1347 C CA . CYS A 1 177 ? -5.168 -12.399 -5.915 1.00 47.50 177 CYS A CA 1
ATOM 1348 C C . CYS A 1 177 ? -3.697 -12.643 -6.253 1.00 47.50 177 CYS A C 1
ATOM 1350 O O . CYS A 1 177 ? -3.235 -12.346 -7.357 1.00 47.50 177 CYS A O 1
ATOM 1352 N N . SER A 1 178 ? -2.948 -13.201 -5.310 1.00 50.91 178 SER A N 1
ATOM 1353 C CA . SER A 1 178 ? -1.628 -13.752 -5.595 1.00 50.91 178 SER A CA 1
ATOM 1354 C C . SER A 1 178 ? -1.808 -15.005 -6.458 1.00 50.91 178 SER A C 1
ATOM 1356 O O . SER A 1 178 ? -2.567 -15.914 -6.121 1.00 50.91 178 SER A O 1
ATOM 1358 N N . THR A 1 179 ? -1.170 -15.027 -7.630 1.00 46.28 179 THR A N 1
ATOM 1359 C CA . THR A 1 179 ? -1.260 -16.185 -8.529 1.00 46.28 179 THR A CA 1
ATOM 1360 C C . THR A 1 179 ? -0.473 -17.370 -7.950 1.00 46.28 179 THR A C 1
ATOM 1362 O O . THR A 1 179 ? 0.569 -17.155 -7.325 1.00 46.28 179 THR A O 1
ATOM 1365 N N . PRO A 1 180 ? -0.949 -18.621 -8.116 1.00 43.72 180 PRO A N 1
ATOM 1366 C CA . PRO A 1 180 ? -0.557 -19.746 -7.258 1.00 43.72 180 PRO A CA 1
ATOM 1367 C C . PRO A 1 180 ? 0.819 -20.351 -7.552 1.00 43.72 180 PRO A C 1
ATOM 1369 O O . PRO A 1 180 ? 1.249 -21.247 -6.833 1.00 43.72 180 PRO A O 1
ATOM 1372 N N . ASP A 1 181 ? 1.541 -19.894 -8.573 1.00 43.06 181 ASP A N 1
ATOM 1373 C CA . ASP A 1 181 ? 2.684 -20.665 -9.076 1.00 43.06 181 ASP A CA 1
ATOM 1374 C C . ASP A 1 181 ? 3.956 -20.560 -8.216 1.00 43.06 181 ASP A C 1
ATOM 1376 O O . ASP A 1 181 ? 4.963 -21.189 -8.541 1.00 43.06 181 ASP A O 1
ATOM 1380 N N . CYS A 1 182 ? 3.964 -19.777 -7.126 1.00 40.31 182 CYS A N 1
ATOM 1381 C CA . CYS A 1 182 ? 5.184 -19.545 -6.335 1.00 40.31 182 CYS A CA 1
ATOM 1382 C C . CYS A 1 182 ? 5.042 -19.548 -4.800 1.00 40.31 182 CYS A C 1
ATOM 1384 O O . CYS A 1 182 ? 6.067 -19.407 -4.131 1.00 40.31 182 CYS A O 1
ATOM 1386 N N . ALA A 1 183 ? 3.857 -19.730 -4.200 1.00 42.91 183 ALA A N 1
ATOM 1387 C CA . ALA A 1 183 ? 3.762 -19.849 -2.738 1.00 42.91 183 ALA A CA 1
ATOM 1388 C C . ALA A 1 183 ? 2.501 -20.607 -2.270 1.00 42.91 183 ALA A C 1
ATOM 1390 O O . ALA A 1 183 ? 1.398 -20.205 -2.627 1.00 42.91 183 ALA A O 1
ATOM 1391 N N . PRO A 1 184 ? 2.618 -21.626 -1.397 1.00 40.00 184 PRO A N 1
ATOM 1392 C CA . PRO A 1 184 ? 1.474 -22.361 -0.840 1.00 40.00 184 PRO A CA 1
ATOM 1393 C C . PRO A 1 184 ? 0.685 -21.592 0.249 1.00 40.00 184 PRO A C 1
ATOM 1395 O O . PRO A 1 184 ? -0.036 -22.202 1.029 1.00 40.00 184 PRO A O 1
ATOM 1398 N N . PHE A 1 185 ? 0.819 -20.261 0.331 1.00 46.88 185 PHE A N 1
ATOM 1399 C CA . PHE A 1 185 ? 0.358 -19.439 1.466 1.00 46.88 185 PHE A CA 1
ATOM 1400 C C . PHE A 1 185 ? -0.355 -18.143 1.038 1.00 46.88 185 PHE A C 1
ATOM 1402 O O . PHE A 1 185 ? -0.184 -17.096 1.666 1.00 46.88 185 PHE A O 1
ATOM 1409 N N . THR A 1 186 ? -1.099 -18.173 -0.063 1.00 53.53 186 THR A N 1
ATOM 1410 C CA . THR A 1 186 ? -1.745 -16.994 -0.653 1.00 53.53 186 THR A CA 1
ATOM 1411 C C . THR A 1 186 ? -3.144 -16.746 -0.073 1.00 53.53 186 THR A C 1
ATOM 1413 O O . THR A 1 186 ? -3.951 -17.665 0.032 1.00 53.53 186 THR A O 1
ATOM 1416 N N . THR A 1 187 ? -3.439 -15.497 0.310 1.00 57.75 187 THR A N 1
ATOM 1417 C CA . THR A 1 187 ? -4.771 -15.040 0.766 1.00 57.75 187 THR A CA 1
ATOM 1418 C C . THR A 1 187 ? -5.257 -13.864 -0.087 1.00 57.75 187 THR A C 1
ATOM 1420 O O . THR A 1 187 ? -4.512 -13.324 -0.909 1.00 57.75 187 THR A O 1
ATOM 1423 N N . HIS A 1 188 ? -6.521 -13.469 0.085 1.00 64.88 188 HIS A N 1
ATOM 1424 C CA . HIS A 1 188 ? -7.095 -12.311 -0.598 1.00 64.88 188 HIS A CA 1
ATOM 1425 C C . HIS A 1 188 ? -6.518 -10.993 -0.062 1.00 64.88 188 HIS A C 1
ATOM 1427 O O . HIS A 1 188 ? -6.320 -10.833 1.140 1.00 64.88 188 HIS A O 1
ATOM 1433 N N . ARG A 1 189 ? -6.304 -10.027 -0.958 1.00 73.94 189 ARG A N 1
ATOM 1434 C CA . ARG A 1 189 ? -6.015 -8.622 -0.644 1.00 73.94 189 ARG A CA 1
ATOM 1435 C C . ARG A 1 189 ? -7.059 -7.759 -1.343 1.00 73.94 189 ARG A C 1
ATOM 1437 O O . ARG A 1 189 ? -7.314 -7.961 -2.526 1.00 73.94 189 ARG A O 1
ATOM 1444 N N . ILE A 1 190 ? -7.648 -6.798 -0.639 1.00 73.50 190 ILE A N 1
ATOM 1445 C CA . ILE A 1 190 ? -8.575 -5.826 -1.240 1.00 73.50 190 ILE A CA 1
ATOM 1446 C C . ILE A 1 190 ? -7.820 -4.519 -1.423 1.00 73.50 190 ILE A C 1
ATOM 1448 O O . ILE A 1 190 ? -7.328 -3.969 -0.449 1.00 73.50 190 ILE A O 1
ATOM 1452 N N . CYS A 1 191 ? -7.724 -4.012 -2.642 1.00 75.62 191 CYS A N 1
ATOM 1453 C CA . CYS A 1 191 ? -7.198 -2.692 -2.947 1.00 75.62 191 CYS A CA 1
ATOM 1454 C C . CYS A 1 191 ? -8.341 -1.770 -3.364 1.00 75.62 191 CYS A C 1
ATOM 1456 O O . CYS A 1 191 ? -9.190 -2.128 -4.177 1.00 75.62 191 CYS A O 1
ATOM 1458 N N . LEU A 1 192 ? -8.369 -0.591 -2.764 1.00 75.44 192 LEU A N 1
ATOM 1459 C CA . LEU A 1 192 ? -9.318 0.473 -3.041 1.00 75.44 192 LEU A CA 1
ATOM 1460 C C . LEU A 1 192 ? -8.543 1.576 -3.737 1.00 75.44 192 LEU A C 1
ATOM 1462 O O . LEU A 1 192 ? -7.560 2.070 -3.180 1.00 75.44 192 LEU A O 1
ATOM 1466 N N . SER A 1 193 ? -8.966 1.933 -4.943 1.00 68.38 193 SER A N 1
ATOM 1467 C CA . SER A 1 193 ? -8.357 3.007 -5.718 1.00 68.38 193 SER A CA 1
ATOM 1468 C C . SER A 1 193 ? -9.395 4.035 -6.139 1.00 68.38 193 SER A C 1
ATOM 1470 O O . SER A 1 193 ? -10.523 3.703 -6.519 1.00 68.38 193 SER A O 1
ATOM 1472 N N . GLN A 1 194 ? -8.993 5.303 -6.088 1.00 68.31 194 GLN A N 1
ATOM 1473 C CA . GLN A 1 194 ? -9.665 6.347 -6.843 1.00 68.31 194 GLN A CA 1
ATOM 1474 C C . GLN A 1 194 ? -9.030 6.365 -8.233 1.00 68.31 194 GLN A C 1
ATOM 1476 O O . GLN A 1 194 ? -7.824 6.567 -8.358 1.00 68.31 194 GLN A O 1
ATOM 1481 N N . ILE A 1 195 ? -9.832 6.135 -9.273 1.00 53.88 195 ILE A N 1
ATOM 1482 C CA . ILE A 1 195 ? -9.407 6.430 -10.640 1.00 53.88 195 ILE A CA 1
ATOM 1483 C C . ILE A 1 195 ? -9.516 7.946 -10.809 1.00 53.88 195 ILE A C 1
ATOM 1485 O O . ILE A 1 195 ? -10.606 8.503 -10.654 1.00 53.88 195 ILE A O 1
ATOM 1489 N N . ASP A 1 196 ? -8.398 8.603 -11.111 1.00 45.94 196 ASP A N 1
ATOM 1490 C CA . ASP A 1 196 ? -8.431 9.948 -11.682 1.00 45.94 196 ASP A CA 1
ATOM 1491 C C . ASP A 1 196 ? -9.182 9.853 -13.020 1.00 45.94 196 ASP A C 1
ATOM 1493 O O . ASP A 1 196 ? -8.765 9.108 -13.911 1.00 45.94 196 ASP A O 1
ATOM 1497 N N . GLN A 1 197 ? -10.339 10.519 -13.112 1.00 36.38 197 GLN A N 1
ATOM 1498 C CA . GLN A 1 197 ? -11.103 10.636 -14.359 1.00 36.38 197 GLN A CA 1
ATOM 1499 C C . GLN A 1 197 ? -10.333 11.434 -15.410 1.00 36.38 197 GLN A C 1
ATOM 1501 O O . GLN A 1 197 ? -9.735 12.470 -15.040 1.00 36.38 197 GLN A O 1
#

Radius of gyration: 15.69 Å; chains: 1; bounding box: 34×38×42 Å

pLDDT: mean 77.46, std 14.46, range [36.38, 94.94]

Foldseek 3Di:
DAAEAEDDFPDQDLVNLVVVLVVCVVRVHPYYEYELVSLVSDDLVSAEEYELDQQPAQDDLVSLLVSLVSCVVSVYQEYEYEHHQCCLQVVVVVVSLVSVLVSVVPHPHQYEYEYACQVHDLVSLLVVLLSCVVSVNQKYKYHSQFLSDADDPVSVVSNVVSCVVSVQPFPDFHFHWHDDPHDPTGYTMTITHRDDD

Secondary structure (DSSP, 8-state):
---EEEE--TT--HHHHHHHHHHHHHTT-SEEEEEHHHHHTS-GGG--EEESS-TTS---HHHHHHHHHHHHHTT-SEEEEE--HHHHHTT-HHHHHHHHHHHHHH-SSEEEEEE--TT--HHHHHHHHHHHHHTT---EEES-SSTT----HHHHHHHHHHHHHTT----EEEEEEEPTTS-S---EEEEEE----

Sequence (197 aa):
MKQTLLAYAPCLTTSQILGLSQKAKAEDIQTLYLQEIAVSRLPKEERSGMLASLPFAGLMSEQLSYMLGRAMALECSHFTFALPAGYVRDGRFEELEQLLFSLKKKARLILVPTIVLAGLSQDCLKQIISLCLKLELHNLCLGTGTALDEVTQAHGETALDLYDKAGIANTTLEIACSTPDCAPFTTHRICLSQIDQ